Protein AF-A0A449AQ34-F1 (afdb_monomer_lite)

Structure (mmCIF, N/CA/C/O backbone):
data_AF-A0A449AQ34-F1
#
_entry.id   AF-A0A449AQ34-F1
#
loop_
_atom_site.group_PDB
_atom_site.id
_atom_site.type_symbol
_atom_site.label_atom_id
_atom_site.label_alt_id
_atom_site.label_comp_id
_atom_site.label_asym_id
_atom_site.label_entity_id
_atom_site.label_seq_id
_atom_site.pdbx_PDB_ins_code
_atom_site.Cartn_x
_atom_site.Cartn_y
_atom_site.Cartn_z
_atom_site.occupancy
_atom_site.B_iso_or_equiv
_atom_site.auth_seq_id
_atom_site.auth_comp_id
_atom_site.auth_asym_id
_atom_site.auth_atom_id
_atom_site.pdbx_PDB_model_num
ATOM 1 N N . MET A 1 1 ? 2.310 -7.268 -27.602 1.00 30.94 1 MET A N 1
ATOM 2 C CA . MET A 1 1 ? 3.622 -7.596 -28.200 1.00 30.94 1 MET A CA 1
ATOM 3 C C . MET A 1 1 ? 4.060 -8.934 -27.617 1.00 30.94 1 MET A C 1
ATOM 5 O O . MET A 1 1 ? 4.021 -9.063 -26.403 1.00 30.94 1 MET A O 1
ATOM 9 N N . ARG A 1 2 ? 4.343 -9.951 -28.442 1.00 26.00 2 ARG A N 1
ATOM 10 C CA . ARG A 1 2 ? 4.926 -11.229 -27.994 1.00 26.00 2 ARG A CA 1
ATOM 11 C C . ARG A 1 2 ? 6.447 -11.067 -28.028 1.00 26.00 2 ARG A C 1
ATOM 13 O O . ARG A 1 2 ? 6.973 -10.801 -29.099 1.00 26.00 2 ARG A O 1
ATOM 20 N N . PHE A 1 3 ? 7.119 -11.239 -26.900 1.00 35.69 3 PHE A N 1
ATOM 21 C CA . PHE A 1 3 ? 8.549 -11.554 -26.855 1.00 35.69 3 PHE A CA 1
ATOM 22 C C . PHE A 1 3 ? 8.591 -12.958 -26.232 1.00 35.69 3 PHE A C 1
ATOM 24 O O . PHE A 1 3 ? 8.151 -13.118 -25.099 1.00 35.69 3 PHE A O 1
ATOM 31 N N . ASN A 1 4 ? 8.757 -14.053 -26.985 1.00 31.94 4 ASN A N 1
ATOM 32 C CA . ASN A 1 4 ? 9.963 -14.464 -27.711 1.00 31.94 4 ASN A CA 1
ATOM 33 C C . ASN A 1 4 ? 11.212 -14.105 -26.906 1.00 31.94 4 ASN A C 1
ATOM 35 O O . ASN A 1 4 ? 11.617 -12.951 -26.904 1.00 31.94 4 ASN A O 1
ATOM 39 N N . GLU A 1 5 ? 11.689 -15.117 -26.177 1.00 35.34 5 GLU A N 1
ATOM 40 C CA . GLU A 1 5 ? 13.055 -15.382 -25.717 1.00 35.34 5 GLU A CA 1
ATOM 41 C C . GLU A 1 5 ? 13.994 -14.173 -25.605 1.00 35.34 5 GLU A C 1
ATOM 43 O O . GLU A 1 5 ? 14.290 -13.490 -26.585 1.00 35.34 5 GLU A O 1
ATOM 48 N N . ILE A 1 6 ? 14.546 -13.976 -24.403 1.00 36.75 6 ILE A N 1
ATOM 49 C CA . ILE A 1 6 ? 15.749 -13.165 -24.192 1.00 36.75 6 ILE A CA 1
ATOM 50 C C . ILE A 1 6 ? 16.818 -13.707 -25.148 1.00 36.75 6 ILE A C 1
ATOM 52 O O . ILE A 1 6 ? 17.388 -14.773 -24.920 1.00 36.75 6 ILE A O 1
ATOM 56 N N . ASN A 1 7 ? 17.050 -13.002 -26.253 1.00 36.97 7 ASN A N 1
ATOM 57 C CA . ASN A 1 7 ? 18.010 -13.422 -27.259 1.00 36.97 7 ASN A CA 1
ATOM 58 C C . ASN A 1 7 ? 19.385 -12.932 -26.802 1.00 36.97 7 ASN A C 1
ATOM 60 O O . ASN A 1 7 ? 19.763 -11.785 -27.032 1.00 36.97 7 ASN A O 1
ATOM 64 N N . ILE A 1 8 ? 20.086 -13.786 -26.058 1.00 40.44 8 ILE A N 1
ATOM 65 C CA . ILE A 1 8 ? 21.453 -13.529 -25.610 1.00 40.44 8 ILE A CA 1
ATOM 66 C C . ILE A 1 8 ? 22.364 -13.678 -26.833 1.00 40.44 8 ILE A C 1
ATOM 68 O O . ILE A 1 8 ? 22.689 -14.798 -27.237 1.00 40.44 8 ILE A O 1
ATOM 72 N N . ASP A 1 9 ? 22.799 -12.562 -27.420 1.00 40.78 9 ASP A N 1
ATOM 73 C CA . ASP A 1 9 ? 23.945 -12.584 -28.328 1.00 40.78 9 ASP A CA 1
ATOM 74 C C . ASP A 1 9 ? 25.195 -12.915 -27.501 1.00 40.78 9 ASP A C 1
ATOM 76 O O . ASP A 1 9 ? 25.708 -12.105 -26.732 1.00 40.78 9 ASP A O 1
ATOM 80 N N . LYS A 1 10 ? 25.687 -14.150 -27.631 1.00 44.03 10 LYS A N 1
ATOM 81 C CA . LYS A 1 10 ? 26.845 -14.652 -26.875 1.00 44.03 10 LYS A CA 1
ATOM 82 C C . LYS A 1 10 ? 28.161 -13.944 -27.222 1.00 44.03 10 LYS A C 1
ATOM 84 O O . LYS A 1 10 ? 29.163 -14.206 -26.563 1.00 44.03 10 LYS A O 1
ATOM 89 N N . SER A 1 11 ? 28.190 -13.097 -28.254 1.00 45.88 11 SER A N 1
ATOM 90 C CA . SER A 1 11 ? 29.410 -12.425 -28.714 1.00 45.88 11 SER A CA 1
ATOM 91 C C . SER A 1 11 ? 29.602 -11.016 -28.142 1.00 45.88 11 SER A C 1
ATOM 93 O O . SER A 1 11 ? 30.725 -10.510 -28.126 1.00 45.88 11 SER A O 1
ATOM 95 N N . LYS A 1 12 ? 28.532 -10.395 -27.631 1.00 51.28 12 LYS A N 1
ATOM 96 C CA . LYS A 1 12 ? 28.529 -9.110 -26.922 1.00 51.28 12 LYS A CA 1
ATOM 97 C C . LYS A 1 12 ? 27.405 -9.192 -25.901 1.00 51.28 12 LYS A C 1
ATOM 99 O O . LYS A 1 12 ? 26.255 -9.251 -26.308 1.00 51.28 12 LYS A O 1
ATOM 104 N N . GLU A 1 13 ? 27.722 -9.231 -24.611 1.00 68.88 13 GLU A N 1
ATOM 105 C CA . GLU A 1 13 ? 26.760 -9.384 -23.506 1.00 68.88 13 GLU A CA 1
ATOM 106 C C . GLU A 1 13 ? 25.828 -8.157 -23.379 1.00 68.88 13 GLU A C 1
ATOM 108 O O . GLU A 1 13 ? 25.912 -7.363 -22.443 1.00 68.88 13 GLU A O 1
ATOM 113 N N . ILE A 1 14 ? 24.965 -7.975 -24.375 1.00 61.59 14 ILE A N 1
ATOM 114 C CA . ILE A 1 14 ? 23.948 -6.940 -24.463 1.00 61.59 14 ILE A CA 1
ATOM 115 C C . ILE A 1 14 ? 22.614 -7.606 -24.150 1.00 61.59 14 ILE A C 1
ATOM 117 O O . ILE A 1 14 ? 22.202 -8.532 -24.847 1.00 61.59 14 ILE A O 1
ATOM 121 N N . ILE A 1 15 ? 21.934 -7.133 -23.110 1.00 67.12 15 ILE A N 1
ATOM 122 C CA . ILE A 1 15 ? 20.586 -7.579 -22.747 1.00 67.12 15 ILE A CA 1
ATOM 123 C C . ILE A 1 15 ? 19.617 -6.409 -22.906 1.00 67.12 15 ILE A C 1
ATOM 125 O O . ILE A 1 15 ? 19.947 -5.271 -22.587 1.00 67.12 15 ILE A O 1
ATOM 129 N N . TYR A 1 16 ? 18.417 -6.671 -23.418 1.00 55.84 16 TYR A N 1
ATOM 130 C CA . TYR A 1 16 ? 17.355 -5.669 -23.461 1.00 55.84 16 TYR A CA 1
ATOM 131 C C . TYR A 1 16 ? 16.433 -5.862 -22.258 1.00 55.84 16 TYR A C 1
ATOM 133 O O . TYR A 1 16 ? 15.791 -6.904 -22.124 1.00 55.84 16 TYR A O 1
ATOM 141 N N . ALA A 1 17 ? 16.358 -4.850 -21.399 1.00 61.66 17 ALA A N 1
ATOM 142 C CA . ALA A 1 17 ? 15.391 -4.772 -20.315 1.00 61.66 17 ALA A CA 1
ATOM 143 C C . ALA A 1 17 ? 14.389 -3.672 -20.664 1.00 61.66 17 ALA A C 1
ATOM 145 O O . ALA A 1 17 ? 14.779 -2.521 -20.817 1.00 61.66 17 ALA A O 1
ATOM 146 N N . HIS A 1 18 ? 13.099 -4.004 -20.779 1.00 52.78 18 HIS A N 1
ATOM 147 C CA . HIS A 1 18 ? 12.085 -3.103 -21.347 1.00 52.78 18 HIS A CA 1
ATOM 148 C C . HIS A 1 18 ? 12.120 -1.662 -20.796 1.00 52.78 18 HIS A C 1
ATOM 150 O O . HIS A 1 18 ? 11.902 -0.718 -21.548 1.00 52.78 18 HIS A O 1
ATOM 156 N N . GLN A 1 19 ? 12.433 -1.494 -19.508 1.00 57.38 19 GLN A N 1
ATOM 157 C CA . GLN A 1 19 ? 12.414 -0.203 -18.809 1.00 57.38 19 GLN A CA 1
ATOM 158 C C . GLN A 1 19 ? 13.796 0.413 -18.563 1.00 57.38 19 GLN A C 1
ATOM 160 O O . GLN A 1 19 ? 13.879 1.604 -18.275 1.00 57.38 19 GLN A O 1
ATOM 165 N N . LEU A 1 20 ? 14.871 -0.368 -18.690 1.00 59.25 20 LEU A N 1
ATOM 166 C CA . LEU A 1 20 ? 16.253 0.119 -18.569 1.00 59.25 20 LEU A CA 1
ATOM 167 C C . LEU A 1 20 ? 16.968 0.175 -19.914 1.00 59.25 20 LEU A C 1
ATOM 169 O O . LEU A 1 20 ? 18.137 0.549 -19.976 1.00 59.25 20 LEU A O 1
ATOM 173 N N . GLY A 1 21 ? 16.268 -0.187 -20.984 1.00 61.25 21 GLY A N 1
ATOM 174 C CA . GLY A 1 21 ? 16.802 -0.125 -22.320 1.00 61.25 21 GLY A CA 1
ATOM 175 C C . GLY A 1 21 ? 17.780 -1.241 -22.639 1.00 61.25 21 GLY A C 1
ATOM 176 O O . GLY A 1 21 ? 17.747 -2.337 -22.069 1.00 61.25 21 GLY A O 1
ATOM 177 N N . PHE A 1 22 ? 18.673 -0.948 -23.575 1.00 70.31 22 PHE A N 1
ATOM 178 C CA . PHE A 1 22 ? 19.807 -1.815 -23.860 1.00 70.31 22 PHE A CA 1
ATOM 179 C C . PHE A 1 22 ? 20.853 -1.686 -22.756 1.00 70.31 22 PHE A C 1
ATOM 181 O O . PHE A 1 22 ? 21.372 -0.603 -22.484 1.00 70.31 22 PHE A O 1
ATOM 188 N N . LEU A 1 23 ? 21.176 -2.811 -22.133 1.00 75.88 23 LEU A N 1
ATOM 189 C CA . LEU A 1 23 ? 22.204 -2.923 -21.115 1.00 75.88 23 LEU A CA 1
ATOM 190 C C . LEU A 1 23 ? 23.417 -3.611 -21.724 1.00 75.88 23 LEU A C 1
ATOM 192 O O . LEU A 1 23 ? 23.289 -4.708 -22.259 1.00 75.88 23 LEU A O 1
ATOM 196 N N . ILE A 1 24 ? 24.588 -2.994 -21.620 1.00 81.62 24 ILE A N 1
ATOM 197 C CA . ILE A 1 24 ? 25.858 -3.582 -22.055 1.00 81.62 24 ILE A CA 1
ATOM 198 C C . ILE A 1 24 ? 26.614 -4.032 -20.813 1.00 81.62 24 ILE A C 1
ATOM 200 O O . ILE A 1 24 ? 26.877 -3.210 -19.933 1.00 81.62 24 ILE A O 1
ATOM 204 N N . LYS A 1 25 ? 27.011 -5.303 -20.748 1.00 79.38 25 LYS A N 1
ATOM 205 C CA . LYS A 1 25 ? 27.924 -5.760 -19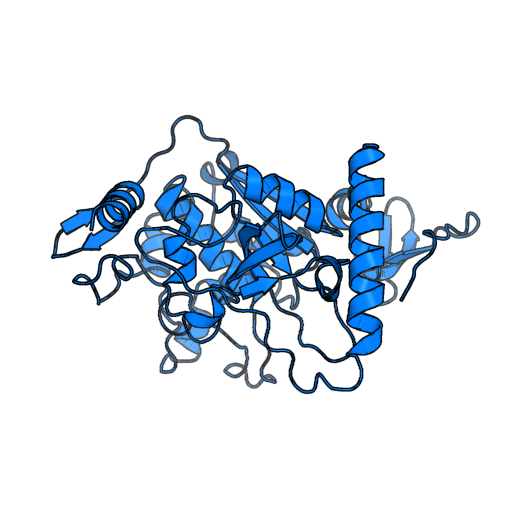.702 1.00 79.38 25 LYS A CA 1
ATOM 206 C C . LYS A 1 25 ? 29.281 -5.072 -19.848 1.00 79.38 25 LYS A C 1
ATOM 208 O O . LYS A 1 25 ? 29.898 -5.088 -20.915 1.00 79.38 25 LYS A O 1
ATOM 213 N N . LYS A 1 26 ? 29.732 -4.451 -18.764 1.00 77.25 26 LYS A N 1
ATOM 214 C CA . LYS A 1 26 ? 31.064 -3.868 -18.613 1.00 77.25 26 LYS A CA 1
ATOM 215 C C . LYS A 1 26 ? 31.649 -4.432 -17.327 1.00 77.25 26 LYS A C 1
ATOM 217 O O . LYS A 1 26 ? 31.086 -4.239 -16.252 1.00 77.25 26 LYS A O 1
ATOM 222 N N . ASP A 1 27 ? 32.759 -5.148 -17.451 1.00 80.31 27 ASP A N 1
ATOM 223 C CA . ASP A 1 27 ? 33.377 -5.888 -16.350 1.00 80.31 27 ASP A CA 1
ATOM 224 C C . ASP A 1 27 ? 32.380 -6.862 -15.680 1.00 80.31 27 ASP A C 1
ATOM 226 O O . ASP A 1 27 ? 31.883 -7.783 -16.335 1.00 80.31 27 ASP A O 1
ATOM 230 N N . ASN A 1 28 ? 32.080 -6.668 -14.390 1.00 80.56 28 ASN A N 1
ATOM 231 C CA . ASN A 1 28 ? 31.150 -7.500 -13.616 1.00 80.56 28 ASN A CA 1
ATOM 232 C C . ASN A 1 28 ? 29.715 -6.946 -13.549 1.00 80.56 28 ASN A C 1
ATOM 234 O O . ASN A 1 28 ? 28.839 -7.630 -13.023 1.00 80.56 28 ASN A O 1
ATOM 238 N N . ASP A 1 29 ? 29.466 -5.753 -14.092 1.00 82.88 29 ASP A N 1
ATOM 239 C CA . ASP A 1 29 ? 28.188 -5.043 -14.001 1.00 82.88 29 ASP A CA 1
ATOM 240 C C . ASP A 1 29 ? 27.608 -4.740 -15.387 1.00 82.88 29 ASP A C 1
ATOM 242 O O . ASP A 1 29 ? 28.179 -5.076 -16.427 1.00 82.88 29 ASP A O 1
ATOM 246 N N . TYR A 1 30 ? 26.448 -4.090 -15.409 1.00 80.56 30 TYR A N 1
ATOM 247 C CA . TYR A 1 30 ? 25.782 -3.658 -16.627 1.00 80.56 30 TYR A CA 1
ATOM 248 C C . TYR A 1 30 ? 25.686 -2.141 -16.686 1.00 80.56 30 TYR A C 1
ATOM 250 O O . TYR A 1 30 ? 25.549 -1.457 -15.677 1.00 80.56 30 TYR A O 1
ATOM 258 N N . TYR A 1 31 ? 25.733 -1.601 -17.894 1.00 81.00 31 TYR A N 1
ATOM 259 C CA . TYR A 1 31 ? 25.538 -0.184 -18.150 1.00 81.00 31 TYR A CA 1
ATOM 260 C C . TYR A 1 31 ? 24.334 0.004 -19.065 1.00 81.00 31 TYR A C 1
ATOM 262 O O . TYR A 1 31 ? 24.334 -0.504 -20.188 1.00 81.00 31 TYR A O 1
ATOM 270 N N . SER A 1 32 ? 23.320 0.725 -18.588 1.00 78.31 32 SER A N 1
ATOM 271 C CA . SER A 1 32 ? 22.187 1.142 -19.412 1.00 78.31 32 SER A CA 1
ATOM 272 C C . SER A 1 32 ? 22.632 2.229 -20.378 1.00 78.31 32 SER A C 1
ATOM 274 O O . SER A 1 32 ? 23.072 3.295 -19.951 1.00 78.31 32 SER A O 1
ATOM 276 N N . ILE A 1 33 ? 22.508 1.959 -21.678 1.00 74.62 33 ILE A N 1
ATOM 277 C CA . ILE A 1 33 ? 22.772 2.951 -22.725 1.00 74.62 33 ILE A CA 1
ATOM 278 C C . ILE A 1 33 ? 21.735 4.072 -22.645 1.00 74.62 33 ILE A C 1
ATOM 280 O O . ILE A 1 33 ? 22.089 5.241 -22.726 1.00 74.62 33 ILE A O 1
ATOM 284 N N . ASP A 1 34 ? 20.467 3.708 -22.452 1.00 64.62 34 ASP A N 1
ATOM 285 C CA . ASP A 1 34 ? 19.349 4.648 -22.546 1.00 64.62 34 ASP A CA 1
ATOM 286 C C . ASP A 1 34 ? 19.231 5.556 -21.310 1.00 64.62 34 ASP A C 1
ATOM 288 O O . ASP A 1 34 ? 18.745 6.679 -21.415 1.00 64.62 34 ASP A O 1
ATOM 292 N N . GLN A 1 35 ? 19.679 5.089 -20.140 1.00 68.44 35 GLN A N 1
ATOM 293 C CA . GLN A 1 35 ? 19.632 5.853 -18.885 1.00 68.44 35 GLN A CA 1
ATOM 294 C C . GLN A 1 35 ? 20.997 6.367 -18.421 1.00 68.44 35 GLN A C 1
ATOM 296 O O . GLN A 1 35 ? 21.083 6.996 -17.369 1.00 68.44 35 GLN A O 1
ATOM 301 N N . GLU A 1 36 ? 22.065 6.049 -19.152 1.00 76.56 36 GLU A N 1
ATOM 302 C CA . GLU A 1 36 ? 23.449 6.390 -18.806 1.00 76.56 36 GLU A CA 1
ATOM 303 C C . GLU A 1 36 ? 23.875 5.953 -17.384 1.00 76.56 36 GLU A C 1
ATOM 305 O O . GLU A 1 36 ? 24.763 6.546 -16.766 1.00 76.56 36 GLU A O 1
ATOM 310 N N . LYS A 1 37 ? 23.262 4.883 -16.859 1.00 78.25 37 LYS A N 1
ATOM 311 C CA . LYS A 1 37 ? 23.401 4.428 -15.466 1.00 78.25 37 LYS A CA 1
ATOM 312 C C . LYS A 1 37 ? 24.069 3.052 -15.378 1.00 78.25 37 LYS A C 1
ATOM 314 O O . LYS A 1 37 ? 23.709 2.129 -16.110 1.00 78.25 37 LYS A O 1
ATOM 319 N N . GLN A 1 38 ? 25.008 2.897 -14.440 1.00 80.81 38 GLN A N 1
ATOM 320 C CA . GLN A 1 38 ? 25.540 1.586 -14.045 1.00 80.81 38 GLN A CA 1
ATOM 321 C C . GLN A 1 38 ? 24.535 0.856 -13.146 1.00 80.81 38 GLN A C 1
ATOM 323 O O . GLN A 1 38 ? 23.982 1.441 -12.216 1.00 80.81 38 GLN A O 1
ATOM 328 N N . ILE A 1 39 ? 24.317 -0.421 -13.432 1.00 75.56 39 ILE A N 1
ATOM 329 C CA . ILE A 1 39 ? 23.397 -1.321 -12.742 1.00 75.56 39 ILE A CA 1
ATOM 330 C C . ILE A 1 39 ? 24.204 -2.546 -12.330 1.00 75.56 39 ILE A C 1
ATOM 332 O O . ILE A 1 39 ? 24.818 -3.202 -13.178 1.00 75.56 39 ILE A O 1
ATOM 336 N N . SER A 1 40 ? 24.214 -2.857 -11.036 1.00 79.44 40 SER A N 1
ATOM 337 C CA . SER A 1 40 ? 24.962 -4.018 -10.565 1.00 79.44 40 SER A CA 1
ATOM 338 C C . SER A 1 40 ? 24.302 -5.322 -11.009 1.00 79.44 40 SER A C 1
ATOM 340 O O . SER A 1 40 ? 23.084 -5.396 -11.206 1.00 79.44 40 SER A O 1
ATOM 342 N N . ILE A 1 41 ? 25.094 -6.386 -11.141 1.00 76.88 41 ILE A N 1
ATOM 343 C CA . ILE A 1 41 ? 24.542 -7.711 -11.463 1.00 76.88 41 ILE A CA 1
ATOM 344 C C . ILE A 1 41 ? 23.542 -8.205 -10.403 1.00 76.88 41 ILE A C 1
ATOM 346 O O . ILE A 1 41 ? 22.558 -8.866 -10.738 1.00 76.88 41 ILE A O 1
ATOM 350 N N . ASP A 1 42 ? 23.755 -7.845 -9.136 1.00 72.75 42 ASP A N 1
ATOM 351 C CA . ASP A 1 42 ? 22.844 -8.178 -8.040 1.00 72.75 42 ASP A CA 1
ATOM 352 C C . ASP A 1 42 ? 21.533 -7.391 -8.142 1.00 72.75 42 ASP A C 1
ATOM 354 O O . ASP A 1 42 ? 20.462 -7.956 -7.911 1.00 72.75 42 ASP A O 1
ATOM 358 N N . GLU A 1 43 ? 21.586 -6.117 -8.550 1.00 69.88 43 GLU A N 1
ATOM 359 C CA . GLU A 1 43 ? 20.388 -5.319 -8.828 1.00 69.88 43 GLU A CA 1
ATOM 360 C C . GLU A 1 43 ? 19.583 -5.939 -9.976 1.00 69.88 43 GLU A C 1
ATOM 362 O O . GLU A 1 43 ? 18.360 -6.026 -9.882 1.00 69.88 43 GLU A O 1
ATOM 367 N N . LEU A 1 44 ? 20.251 -6.455 -11.012 1.00 70.56 44 LEU A N 1
ATOM 368 C CA . LEU A 1 44 ? 19.605 -7.172 -12.114 1.00 70.56 44 LEU A CA 1
ATOM 369 C C . LEU A 1 44 ? 18.912 -8.459 -11.679 1.00 70.56 44 LEU A C 1
ATOM 371 O O . LEU A 1 44 ? 17.722 -8.626 -11.942 1.00 70.56 44 LEU A O 1
ATOM 375 N N . LYS A 1 45 ? 19.617 -9.341 -10.973 1.00 69.81 45 LYS A N 1
ATOM 376 C CA . LYS A 1 45 ? 19.055 -10.613 -10.490 1.00 69.81 45 LYS A CA 1
ATOM 377 C C . LYS A 1 45 ? 17.891 -10.414 -9.528 1.00 69.81 45 LYS A C 1
ATOM 379 O O . LYS A 1 45 ? 16.886 -11.125 -9.581 1.00 69.81 45 LYS A O 1
ATOM 384 N N . THR A 1 46 ? 18.027 -9.430 -8.646 1.00 65.75 46 THR A N 1
ATOM 385 C CA . THR A 1 46 ? 17.023 -9.146 -7.621 1.00 65.75 46 THR A CA 1
ATOM 386 C C . THR A 1 46 ? 15.778 -8.514 -8.237 1.00 65.75 46 THR A C 1
ATOM 388 O O . THR A 1 46 ? 14.668 -8.894 -7.877 1.00 65.75 46 THR A O 1
ATOM 391 N N . ASN A 1 47 ? 15.943 -7.592 -9.192 1.00 62.69 47 ASN A N 1
ATOM 392 C CA . ASN A 1 47 ? 14.846 -6.725 -9.626 1.00 62.69 47 ASN A CA 1
ATOM 393 C C . ASN A 1 47 ? 14.272 -7.024 -10.998 1.00 62.69 47 ASN A C 1
ATOM 395 O O . ASN A 1 47 ? 13.111 -6.701 -11.223 1.00 62.69 47 ASN A O 1
ATOM 399 N N . LEU A 1 48 ? 15.069 -7.568 -11.914 1.00 60.91 48 LEU A N 1
ATOM 400 C CA . LEU A 1 48 ? 14.793 -7.507 -13.351 1.00 60.91 48 LEU A CA 1
ATOM 401 C C . LEU A 1 48 ? 14.795 -8.875 -14.018 1.00 60.91 48 LEU A C 1
ATOM 403 O O . LEU A 1 48 ? 14.077 -9.063 -14.999 1.00 60.91 48 LEU A O 1
ATOM 407 N N . GLU A 1 49 ? 15.563 -9.835 -13.496 1.00 59.94 49 GLU A N 1
ATOM 408 C CA . GLU A 1 49 ? 15.394 -11.223 -13.908 1.00 59.94 49 GLU A CA 1
ATOM 409 C C . GLU A 1 49 ? 13.952 -11.643 -13.604 1.00 59.94 49 GLU A C 1
ATOM 411 O O . GLU A 1 49 ? 13.490 -11.447 -12.475 1.00 59.94 49 GLU A O 1
ATOM 416 N N . PRO A 1 50 ? 13.209 -12.191 -14.582 1.00 51.56 50 PRO A N 1
ATOM 417 C CA . PRO A 1 50 ? 11.860 -12.673 -14.341 1.00 51.56 50 PRO A CA 1
ATOM 418 C C . PRO A 1 50 ? 11.837 -13.610 -13.132 1.00 51.56 50 PRO A C 1
ATOM 420 O O . PRO A 1 50 ? 12.786 -14.353 -12.874 1.00 51.56 50 PRO A O 1
ATOM 423 N N . ILE A 1 51 ? 10.752 -13.581 -12.360 1.00 53.16 51 ILE A N 1
ATOM 424 C CA . ILE A 1 51 ? 10.507 -14.644 -11.385 1.00 53.16 51 ILE A CA 1
ATOM 425 C C . ILE A 1 51 ? 10.491 -15.958 -12.170 1.00 53.16 51 ILE A C 1
ATOM 427 O O . ILE A 1 51 ? 9.703 -16.093 -13.108 1.00 53.16 51 ILE A O 1
ATOM 431 N N . GLU A 1 52 ? 11.365 -16.903 -11.810 1.00 49.84 52 GLU A N 1
ATOM 432 C CA . GLU A 1 52 ? 11.213 -18.280 -12.265 1.00 49.84 52 GLU A CA 1
ATOM 433 C C . GLU A 1 52 ? 9.841 -18.741 -11.783 1.00 49.84 52 GLU A C 1
ATOM 435 O O . GLU A 1 52 ? 9.616 -18.930 -10.584 1.00 49.84 52 GLU A O 1
ATOM 440 N N . LEU A 1 53 ? 8.889 -18.825 -12.714 1.00 48.81 53 LEU A N 1
ATOM 441 C CA . LEU A 1 53 ? 7.609 -19.442 -12.423 1.00 48.81 53 LEU A CA 1
ATOM 442 C C . LEU A 1 53 ? 7.917 -20.876 -11.986 1.00 48.81 53 LEU A C 1
ATOM 444 O O . LEU A 1 53 ? 8.757 -21.522 -12.626 1.00 48.81 53 LEU A O 1
ATOM 448 N N . PRO A 1 54 ? 7.278 -21.380 -10.916 1.00 47.12 54 PRO A N 1
ATOM 449 C CA . PRO A 1 54 ? 7.424 -22.775 -10.549 1.00 47.12 54 PRO A CA 1
ATOM 450 C C . PRO A 1 54 ? 7.241 -23.632 -11.801 1.00 47.12 54 PRO A C 1
ATOM 452 O O . PRO A 1 54 ? 6.357 -23.360 -12.617 1.00 47.12 54 PRO A O 1
ATOM 455 N N . SER A 1 55 ? 8.029 -24.695 -11.944 1.00 47.69 55 SER A N 1
ATOM 456 C CA . SER A 1 55 ? 7.858 -25.721 -12.984 1.00 47.69 55 SER A CA 1
ATOM 457 C C . SER A 1 55 ? 6.563 -26.536 -12.804 1.00 47.69 55 SER A C 1
ATOM 459 O O . SER A 1 55 ? 6.465 -27.696 -13.210 1.00 47.69 55 SER A O 1
ATOM 461 N N . ASP A 1 56 ? 5.548 -25.927 -12.192 1.00 53.34 56 ASP A N 1
ATOM 462 C CA . ASP A 1 56 ? 4.194 -26.418 -12.104 1.00 53.34 56 ASP A CA 1
ATOM 463 C C . ASP A 1 56 ? 3.540 -26.287 -13.481 1.00 53.34 56 ASP A C 1
ATOM 465 O O . ASP A 1 56 ? 2.865 -25.318 -13.840 1.00 53.34 56 ASP A O 1
ATOM 469 N N . ASN A 1 57 ? 3.768 -27.325 -14.277 1.00 55.12 57 ASN A N 1
ATOM 470 C CA . ASN A 1 57 ? 3.172 -27.481 -15.591 1.00 55.12 57 ASN A CA 1
ATOM 471 C C . ASN A 1 57 ? 1.637 -27.417 -15.554 1.00 55.12 57 ASN A C 1
ATOM 473 O O . ASN A 1 57 ? 1.046 -27.131 -16.593 1.00 55.12 57 ASN A O 1
ATOM 477 N N . ASN A 1 58 ? 0.983 -27.688 -14.418 1.00 58.91 58 ASN A N 1
ATOM 478 C CA . ASN A 1 58 ? -0.471 -27.595 -14.314 1.00 58.91 58 ASN A CA 1
ATOM 479 C C . ASN A 1 58 ? -0.915 -26.141 -14.169 1.00 58.91 58 ASN A C 1
ATOM 481 O O . ASN A 1 58 ? -1.813 -25.737 -14.903 1.00 58.91 58 ASN A O 1
ATOM 485 N N . PHE A 1 59 ? -0.243 -25.350 -13.326 1.00 59.25 59 PHE A N 1
ATOM 486 C CA . PHE A 1 59 ? -0.462 -23.902 -13.263 1.00 59.25 59 PHE A CA 1
ATOM 487 C C . PHE A 1 59 ? -0.241 -23.269 -14.642 1.00 59.25 59 PHE A C 1
ATOM 489 O O . PHE A 1 59 ? -1.149 -22.664 -15.197 1.00 59.25 59 PHE A O 1
ATOM 496 N N . ILE A 1 60 ? 0.911 -23.519 -15.275 1.00 52.91 60 ILE A N 1
ATOM 497 C CA . ILE A 1 60 ? 1.231 -22.955 -16.597 1.00 52.91 60 ILE A CA 1
ATOM 498 C C . ILE A 1 60 ? 0.187 -23.353 -17.656 1.00 52.91 60 ILE A C 1
ATOM 500 O O . ILE A 1 60 ? -0.248 -22.511 -18.442 1.00 52.91 60 ILE A O 1
ATOM 504 N N . LYS A 1 61 ? -0.239 -24.624 -17.694 1.00 62.59 61 LYS A N 1
ATOM 505 C CA . LYS A 1 61 ? -1.273 -25.086 -18.638 1.00 62.59 61 LYS A CA 1
ATOM 506 C C . LYS A 1 61 ? -2.624 -24.434 -18.382 1.00 62.59 61 LYS A C 1
ATOM 508 O O . LYS A 1 61 ? -3.304 -24.084 -19.345 1.00 62.59 61 LYS A O 1
ATOM 513 N N . GLU A 1 62 ? -3.009 -24.289 -17.121 1.00 64.56 62 GLU A N 1
ATOM 514 C CA . GLU A 1 62 ? -4.282 -23.688 -16.743 1.00 64.56 62 GLU A CA 1
ATOM 515 C C . GLU A 1 62 ? -4.308 -22.193 -17.075 1.00 64.56 62 GLU A C 1
ATOM 517 O O . GLU A 1 62 ? -5.254 -21.717 -17.700 1.00 64.56 62 GLU A O 1
ATOM 522 N N . GLU A 1 63 ? -3.219 -21.482 -16.803 1.00 57.59 63 GLU A N 1
ATOM 523 C CA . GLU A 1 63 ? -3.054 -20.074 -17.159 1.00 57.59 63 GLU A CA 1
ATOM 524 C C . GLU A 1 63 ? -3.050 -19.864 -18.687 1.00 57.59 63 GLU A C 1
ATOM 526 O O . GLU A 1 63 ? -3.722 -18.971 -19.205 1.00 57.59 63 GLU A O 1
ATOM 531 N N . ILE A 1 64 ? -2.385 -20.738 -19.458 1.00 57.56 64 ILE A N 1
ATOM 532 C CA . ILE A 1 64 ? -2.456 -20.726 -20.933 1.00 57.56 64 ILE A CA 1
ATOM 533 C C . ILE A 1 64 ? -3.888 -20.988 -21.424 1.00 57.56 64 ILE A C 1
ATOM 535 O O . ILE A 1 64 ? -4.348 -20.336 -22.367 1.00 57.56 64 ILE A O 1
ATOM 539 N N . ARG A 1 65 ? -4.605 -21.938 -20.810 1.00 66.50 65 ARG A N 1
ATOM 540 C CA . ARG A 1 65 ? -5.989 -22.283 -21.167 1.00 66.50 65 ARG A CA 1
ATOM 541 C C . ARG A 1 65 ? -6.925 -21.098 -20.935 1.00 66.50 65 ARG A C 1
ATOM 543 O O . ARG A 1 65 ? -7.662 -20.738 -21.853 1.00 66.50 65 ARG A O 1
ATOM 550 N N . LYS A 1 66 ? -6.865 -20.476 -19.753 1.00 58.62 66 LYS A N 1
ATOM 551 C CA . LYS A 1 66 ? -7.636 -19.271 -19.408 1.00 58.62 66 LYS A CA 1
ATOM 552 C C . LYS A 1 66 ? -7.343 -18.128 -20.378 1.00 58.62 66 LYS A C 1
ATOM 554 O O . LYS A 1 66 ? -8.267 -17.579 -20.976 1.00 58.62 66 LYS A O 1
ATOM 559 N N . ARG A 1 67 ? -6.060 -17.865 -20.649 1.00 52.91 67 ARG A N 1
ATOM 560 C CA . ARG A 1 67 ? -5.618 -16.840 -21.604 1.00 52.91 67 ARG A CA 1
ATOM 561 C C . ARG A 1 67 ? -6.175 -17.056 -23.012 1.00 52.91 67 ARG A C 1
ATOM 563 O O . ARG A 1 67 ? -6.557 -16.097 -23.677 1.00 52.91 67 ARG A O 1
ATOM 570 N N . ASN A 1 68 ? -6.224 -18.297 -23.493 1.00 51.94 68 ASN A N 1
ATOM 571 C CA . ASN A 1 68 ? -6.778 -18.595 -24.816 1.00 51.94 68 ASN A CA 1
ATOM 572 C C . ASN A 1 68 ? -8.290 -18.324 -24.890 1.00 51.94 68 ASN A C 1
ATOM 574 O O . ASN A 1 68 ? -8.768 -17.850 -25.920 1.00 51.94 68 ASN A O 1
ATOM 578 N N . ILE A 1 69 ? -9.025 -18.572 -23.801 1.00 56.59 69 ILE A N 1
ATOM 579 C CA . ILE A 1 69 ? -10.455 -18.256 -23.698 1.00 56.59 69 ILE A CA 1
ATOM 580 C C . ILE A 1 69 ? -10.659 -16.734 -23.710 1.00 56.59 69 ILE A C 1
ATOM 582 O O . ILE A 1 69 ? -11.447 -16.238 -24.511 1.00 56.59 69 ILE A O 1
ATOM 586 N N . GLU A 1 70 ? -9.896 -15.980 -22.919 1.00 48.94 70 GLU A N 1
ATOM 587 C CA . GLU A 1 70 ? -10.022 -14.517 -22.835 1.00 48.94 70 GLU A CA 1
ATOM 588 C C . GLU A 1 70 ? -9.592 -13.798 -24.125 1.00 48.94 70 GLU A C 1
ATOM 590 O O . GLU A 1 70 ? -10.236 -12.845 -24.558 1.00 48.94 70 GLU A O 1
ATOM 595 N N . ILE A 1 71 ? -8.535 -14.260 -24.806 1.00 45.41 71 ILE A N 1
ATOM 596 C CA . ILE A 1 71 ? -8.143 -13.723 -26.123 1.00 45.41 71 ILE A CA 1
ATOM 597 C C . ILE A 1 71 ? -9.257 -13.953 -27.151 1.00 45.41 71 ILE A C 1
ATOM 599 O O . ILE A 1 71 ? -9.516 -13.083 -27.985 1.00 45.41 71 ILE A O 1
ATOM 603 N N . SER A 1 72 ? -9.934 -15.104 -27.089 1.00 42.75 72 SER A N 1
ATOM 604 C CA . SER A 1 72 ? -11.033 -15.410 -28.006 1.00 42.75 72 SER A CA 1
ATOM 605 C C . SER A 1 72 ? -12.246 -14.496 -27.791 1.00 42.75 72 SER A C 1
ATOM 607 O O . SER A 1 72 ? -12.841 -14.054 -28.770 1.00 42.75 72 SER A O 1
ATOM 609 N N . THR A 1 73 ? -12.552 -14.116 -26.546 1.00 42.94 73 THR A N 1
ATOM 610 C CA . THR A 1 73 ? -13.661 -13.202 -26.222 1.00 42.94 73 THR A CA 1
ATOM 611 C C . THR A 1 73 ? -13.300 -11.737 -26.474 1.00 42.94 73 THR A C 1
ATOM 613 O O . THR A 1 73 ? -14.054 -11.020 -27.125 1.00 42.94 73 THR A O 1
ATOM 616 N N . SER A 1 74 ? -12.105 -11.298 -26.073 1.00 38.62 74 SER A N 1
ATOM 617 C CA . SER A 1 74 ? -11.648 -9.909 -26.243 1.00 38.62 74 SER A CA 1
ATOM 618 C C . SER A 1 74 ? -11.299 -9.534 -27.691 1.00 38.62 74 SER A C 1
ATOM 620 O O . SER A 1 74 ? -11.340 -8.357 -28.050 1.00 38.62 74 SER A O 1
ATOM 622 N N . SER A 1 75 ? -11.001 -10.504 -28.566 1.00 41.56 75 SER A N 1
ATOM 623 C CA . SER A 1 75 ? -10.809 -10.243 -30.003 1.00 41.56 75 SER A CA 1
ATOM 624 C C . SER A 1 75 ? -12.089 -9.807 -30.731 1.00 41.56 75 SER A C 1
ATOM 626 O O . SER A 1 75 ? -11.988 -9.106 -31.737 1.00 41.56 75 SER A O 1
ATOM 628 N N . ASN A 1 76 ? -13.271 -10.127 -30.189 1.00 37.59 76 ASN A N 1
ATOM 629 C CA . ASN A 1 76 ? -14.562 -9.725 -30.755 1.00 37.59 76 ASN A CA 1
ATOM 630 C C . ASN A 1 76 ? -15.035 -8.329 -30.298 1.00 37.59 76 ASN A C 1
ATOM 632 O O . ASN A 1 76 ? -15.929 -7.771 -30.924 1.00 37.59 76 ASN A O 1
ATOM 636 N N . GLU A 1 77 ? -14.433 -7.734 -29.258 1.00 40.53 77 GLU A N 1
ATOM 637 C CA . GLU A 1 77 ? -14.910 -6.473 -28.649 1.00 40.53 77 GLU A CA 1
ATOM 638 C C . GLU A 1 77 ? -13.935 -5.285 -28.773 1.00 40.53 77 GLU A C 1
ATOM 640 O O . GLU A 1 77 ? -14.241 -4.160 -28.371 1.00 40.53 77 GLU A O 1
ATOM 645 N N . ARG A 1 78 ? -12.759 -5.484 -29.383 1.00 36.72 78 ARG A N 1
ATOM 646 C CA . ARG A 1 78 ? -11.714 -4.446 -29.505 1.00 36.72 78 ARG A CA 1
ATOM 647 C C . ARG A 1 78 ? -12.105 -3.198 -30.304 1.00 36.72 78 ARG A C 1
ATOM 649 O O . ARG A 1 78 ? -11.355 -2.227 -30.271 1.00 36.72 78 ARG A O 1
ATOM 656 N N . SER A 1 79 ? -13.237 -3.188 -31.007 1.00 36.28 79 SER A N 1
ATOM 657 C CA . SER A 1 79 ? -13.670 -2.032 -31.799 1.00 36.28 79 SER A CA 1
ATOM 658 C C . SER A 1 79 ? -14.495 -0.990 -31.030 1.00 36.28 79 SER A C 1
ATOM 660 O O . SER A 1 79 ? -14.860 0.008 -31.643 1.00 36.28 79 SER A O 1
ATOM 662 N N . VAL A 1 80 ? -14.811 -1.185 -29.737 1.00 37.66 80 VAL A N 1
ATOM 663 C CA . VAL A 1 80 ? -15.776 -0.306 -29.026 1.00 37.66 80 VAL A CA 1
ATOM 664 C C . VAL A 1 80 ? -15.284 0.265 -27.684 1.00 37.66 80 VAL A C 1
ATOM 666 O O . VAL A 1 80 ? -15.896 1.196 -27.170 1.00 37.66 80 VAL A O 1
ATOM 669 N N . PHE A 1 81 ? -14.153 -0.175 -27.123 1.00 37.47 81 PHE A N 1
ATOM 670 C CA . PHE A 1 81 ? -13.660 0.381 -25.851 1.00 37.47 81 PHE A CA 1
ATOM 671 C C . PHE A 1 81 ? -12.939 1.733 -26.024 1.00 37.47 81 PHE A C 1
ATOM 673 O O . PHE A 1 81 ? -11.716 1.838 -25.929 1.00 37.47 81 PHE A O 1
ATOM 680 N N . SER A 1 82 ? -13.713 2.793 -26.263 1.00 36.59 82 SER A N 1
ATOM 681 C CA . SER A 1 82 ? -13.347 4.159 -25.881 1.00 36.59 82 SER A CA 1
ATOM 682 C C . SER A 1 82 ? -13.698 4.346 -24.399 1.00 36.59 82 SER A C 1
ATOM 684 O O . SER A 1 82 ? -14.856 4.173 -24.043 1.00 36.59 82 SER A O 1
ATOM 686 N N . SER A 1 83 ? -12.703 4.676 -23.567 1.00 40.66 83 SER A N 1
ATOM 687 C CA . SER A 1 83 ? -12.706 4.726 -22.086 1.00 40.66 83 SER A CA 1
ATOM 688 C C . SER A 1 83 ? -12.863 3.370 -21.379 1.00 40.66 83 SER A C 1
ATOM 690 O O . SER A 1 83 ? -13.963 2.859 -21.200 1.00 40.66 83 SER A O 1
ATOM 692 N N . TYR A 1 84 ? -11.738 2.793 -20.948 1.00 49.50 84 TYR A N 1
ATOM 693 C CA . TYR A 1 84 ? -11.699 1.573 -20.139 1.00 49.50 84 TYR A CA 1
ATOM 694 C C . TYR A 1 84 ? -12.025 1.898 -18.673 1.00 49.50 84 TYR A C 1
ATOM 696 O O . TYR A 1 84 ? -11.124 2.184 -17.886 1.00 49.50 84 TYR A O 1
ATOM 704 N N . GLU A 1 85 ? -13.301 1.852 -18.292 1.00 57.66 85 GLU A N 1
ATOM 705 C CA . GLU A 1 85 ? -13.663 1.712 -16.879 1.00 57.66 85 GLU A CA 1
ATOM 706 C C . GLU A 1 85 ? -13.391 0.263 -16.461 1.00 57.66 85 GLU A C 1
ATOM 708 O O . GLU A 1 85 ? -13.947 -0.676 -17.031 1.00 57.66 85 GLU A O 1
ATOM 713 N N . PHE A 1 86 ? -12.483 0.059 -15.506 1.00 63.88 86 PHE A N 1
ATOM 714 C CA . PHE A 1 86 ? -12.290 -1.267 -14.924 1.00 63.88 86 PHE A CA 1
ATOM 715 C C . PHE A 1 86 ? -13.586 -1.728 -14.239 1.00 63.88 86 PHE A C 1
ATOM 717 O O . PHE A 1 86 ? -14.268 -0.883 -13.647 1.00 63.88 86 PHE A O 1
ATOM 724 N N . PRO A 1 87 ? -13.913 -3.036 -14.249 1.00 70.19 87 PRO A N 1
ATOM 725 C CA . PRO A 1 87 ? -15.044 -3.536 -13.484 1.00 70.19 87 PRO A CA 1
ATOM 726 C C . PRO A 1 87 ? -14.873 -3.157 -12.012 1.00 70.19 87 PRO A C 1
ATOM 728 O O . PRO A 1 87 ? -13.819 -3.390 -11.417 1.00 70.19 87 PRO A O 1
ATOM 731 N N . LYS A 1 88 ? -15.905 -2.548 -11.439 1.00 73.38 88 LYS A N 1
ATOM 732 C CA . LYS A 1 88 ? -15.954 -2.188 -10.024 1.00 73.38 88 LYS A CA 1
ATOM 733 C C . LYS A 1 88 ? -16.810 -3.208 -9.294 1.00 73.38 88 LYS A C 1
ATOM 735 O O . LYS A 1 88 ? -17.832 -3.651 -9.817 1.00 73.38 88 LYS A O 1
ATOM 740 N N . LEU A 1 89 ? -16.385 -3.574 -8.095 1.00 77.00 89 LEU A N 1
ATOM 741 C CA . LEU A 1 89 ? -17.186 -4.355 -7.167 1.00 77.00 89 LEU A CA 1
ATOM 742 C C . LEU A 1 89 ? -17.718 -3.453 -6.068 1.00 77.00 89 LEU A C 1
ATOM 744 O O . LEU A 1 89 ? -17.020 -2.567 -5.587 1.00 77.00 89 LEU A O 1
ATOM 748 N N . ASP A 1 90 ? -18.935 -3.715 -5.620 1.00 72.81 90 ASP A N 1
ATOM 749 C CA . ASP A 1 90 ? -19.429 -3.061 -4.420 1.00 72.81 90 ASP A CA 1
ATOM 750 C C . ASP A 1 90 ? -18.827 -3.740 -3.190 1.00 72.81 90 ASP A C 1
ATOM 752 O O . ASP A 1 90 ? -18.802 -4.970 -3.065 1.00 72.81 90 ASP A O 1
ATOM 756 N N . TYR A 1 91 ? -18.349 -2.925 -2.255 1.00 79.94 91 TYR A N 1
ATOM 757 C CA . TYR A 1 91 ? -18.091 -3.390 -0.904 1.00 79.94 91 TYR A CA 1
ATOM 758 C C . TYR A 1 91 ? -19.438 -3.647 -0.220 1.00 79.94 91 TYR A C 1
ATOM 760 O O . TYR A 1 91 ? -20.273 -2.754 -0.096 1.00 79.94 91 TYR A O 1
ATOM 768 N N . VAL A 1 92 ? -19.660 -4.890 0.212 1.00 79.94 92 VAL A N 1
ATOM 769 C CA . VAL A 1 92 ? -20.973 -5.369 0.683 1.00 79.94 92 VAL A CA 1
ATOM 770 C C . VAL A 1 92 ? -21.202 -5.029 2.169 1.00 79.94 92 VAL A C 1
ATOM 772 O O . VAL A 1 92 ? -22.213 -5.409 2.760 1.00 79.94 92 VAL A O 1
ATOM 775 N N . GLY A 1 93 ? -20.266 -4.303 2.790 1.00 83.31 93 GLY A N 1
ATOM 776 C CA . GLY A 1 93 ? -20.261 -4.013 4.220 1.00 83.31 93 GLY A CA 1
ATOM 777 C C . GLY A 1 93 ? -19.700 -5.166 5.054 1.00 83.31 93 GLY A C 1
ATOM 778 O O . GLY A 1 93 ? -19.465 -6.274 4.563 1.00 83.31 93 GLY A O 1
ATOM 779 N N . LYS A 1 94 ? -19.497 -4.914 6.352 1.00 87.56 94 LYS A N 1
ATOM 780 C CA . LYS A 1 94 ? -19.068 -5.924 7.337 1.00 87.56 94 LYS A CA 1
ATOM 781 C C . LYS A 1 94 ? -17.767 -6.644 6.966 1.00 87.56 94 LYS A C 1
ATOM 783 O O . LYS A 1 94 ? -17.637 -7.837 7.235 1.00 87.56 94 LYS A O 1
ATOM 788 N N . ASN A 1 95 ? -16.838 -5.953 6.302 1.00 87.44 95 ASN A N 1
ATOM 789 C CA . ASN A 1 95 ? -15.600 -6.541 5.785 1.00 87.44 95 ASN A CA 1
ATOM 790 C C . ASN A 1 95 ? -15.824 -7.703 4.782 1.00 87.44 95 ASN A C 1
ATOM 792 O O . ASN A 1 95 ? -14.992 -8.601 4.670 1.00 87.44 95 ASN A O 1
ATOM 796 N N . LYS A 1 96 ? -16.952 -7.715 4.051 1.00 87.06 96 LYS A N 1
ATOM 797 C CA . LYS A 1 96 ? -17.285 -8.749 3.055 1.00 87.06 96 LYS A CA 1
ATOM 798 C C . LYS A 1 96 ? -17.200 -8.229 1.625 1.00 87.06 96 LYS A C 1
ATOM 800 O O . LYS A 1 96 ? -17.639 -7.124 1.309 1.00 87.06 96 LYS A O 1
ATOM 805 N N . PHE A 1 97 ? -16.697 -9.095 0.751 1.00 86.75 97 PHE A N 1
ATOM 806 C CA . PHE A 1 97 ? -16.459 -8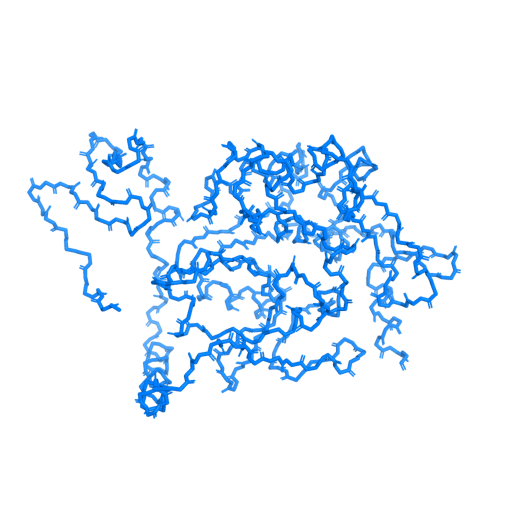.819 -0.661 1.00 86.75 97 PHE A CA 1
ATOM 807 C C . PHE A 1 97 ? -16.934 -9.991 -1.513 1.00 86.75 97 PHE A C 1
ATOM 809 O O . PHE A 1 97 ? -16.859 -11.142 -1.085 1.00 86.75 97 PHE A O 1
ATOM 816 N N . ASN A 1 98 ? -17.391 -9.707 -2.731 1.00 84.44 98 ASN A N 1
ATOM 817 C CA . ASN A 1 98 ? -17.774 -10.738 -3.694 1.00 84.44 98 ASN A CA 1
ATOM 818 C C . ASN A 1 98 ? -16.567 -11.194 -4.535 1.00 84.44 98 ASN A C 1
ATOM 820 O O . ASN A 1 98 ? -16.578 -11.095 -5.758 1.00 84.44 98 ASN A O 1
ATOM 824 N N . VAL A 1 99 ? -15.505 -11.631 -3.855 1.00 83.69 99 VAL A N 1
ATOM 825 C CA . VAL A 1 99 ? -14.300 -12.217 -4.458 1.00 83.69 99 VAL A CA 1
ATOM 826 C C . VAL A 1 99 ? -13.862 -13.433 -3.653 1.00 83.69 99 VAL A C 1
ATOM 828 O O . VAL A 1 99 ? -14.187 -13.565 -2.474 1.00 83.69 99 VAL A O 1
ATOM 831 N N . SER A 1 100 ? -13.107 -14.318 -4.294 1.00 83.44 100 SER A N 1
ATOM 832 C CA . SER A 1 100 ? -12.666 -15.581 -3.693 1.00 83.44 100 SER A CA 1
ATOM 833 C C . SER A 1 100 ? -11.774 -15.410 -2.451 1.00 83.44 100 SER A C 1
ATOM 835 O O . SER A 1 100 ? -11.821 -16.243 -1.548 1.00 83.44 100 SER A O 1
ATOM 837 N N . HIS A 1 101 ? -10.955 -14.357 -2.396 1.00 91.12 101 HIS A N 1
ATOM 838 C CA . HIS A 1 101 ? -10.040 -14.091 -1.288 1.00 91.12 101 HIS A CA 1
ATOM 839 C C . HIS A 1 101 ? -9.828 -12.588 -1.078 1.00 91.12 101 HIS A C 1
ATOM 841 O O . HIS A 1 101 ? -9.709 -11.834 -2.043 1.00 91.12 101 HIS A O 1
ATOM 847 N N . VAL A 1 102 ? -9.715 -12.158 0.177 1.00 93.19 102 VAL A N 1
ATOM 848 C CA . VAL A 1 102 ? -9.282 -10.808 0.561 1.00 93.19 102 VAL A CA 1
ATOM 849 C C . VAL A 1 102 ? -8.326 -10.896 1.739 1.00 93.19 102 VAL A C 1
ATOM 851 O O . VAL A 1 102 ? -8.418 -11.822 2.543 1.00 93.19 102 VAL A O 1
ATOM 854 N N . VAL A 1 103 ? -7.426 -9.924 1.843 1.00 95.62 103 VAL A N 1
ATOM 855 C CA . VAL A 1 103 ? -6.585 -9.760 3.030 1.00 95.62 103 VAL A CA 1
ATOM 856 C C . VAL A 1 103 ? -7.444 -9.404 4.245 1.00 95.62 103 VAL A C 1
ATOM 858 O O . VAL A 1 103 ? -8.566 -8.902 4.113 1.00 95.62 103 VAL A O 1
ATOM 861 N N . ASP A 1 104 ? -6.910 -9.636 5.443 1.00 93.62 104 ASP A N 1
ATOM 862 C CA . ASP A 1 104 ? -7.566 -9.196 6.675 1.00 93.62 104 ASP A CA 1
ATOM 863 C C . ASP A 1 104 ? -7.854 -7.689 6.618 1.00 93.62 104 ASP A C 1
ATOM 865 O O . ASP A 1 104 ? -7.132 -6.934 5.982 1.00 93.62 104 ASP A O 1
ATOM 869 N N . HIS A 1 105 ? -8.908 -7.216 7.285 1.00 95.94 105 HIS A N 1
ATOM 870 C CA . HIS A 1 105 ? -9.194 -5.775 7.373 1.00 95.94 105 HIS A CA 1
ATOM 871 C C . HIS A 1 105 ? -9.351 -5.053 6.011 1.00 95.94 105 HIS A C 1
ATOM 873 O O . HIS A 1 105 ? -9.203 -3.832 5.948 1.00 95.94 105 HIS A O 1
ATOM 879 N N . ALA A 1 106 ? -9.667 -5.779 4.929 1.00 94.88 106 ALA A N 1
ATOM 880 C CA . ALA A 1 106 ? -9.798 -5.249 3.569 1.00 94.88 106 ALA A CA 1
ATOM 881 C C . ALA A 1 106 ? -10.808 -4.097 3.432 1.00 94.88 106 ALA A C 1
ATOM 883 O O . ALA A 1 106 ? -10.649 -3.252 2.547 1.00 94.88 106 ALA A O 1
ATOM 884 N N . TRP A 1 107 ? -11.801 -4.009 4.329 1.00 94.00 107 TRP A N 1
ATOM 885 C CA . TRP A 1 107 ? -12.686 -2.842 4.440 1.00 94.00 107 TRP A CA 1
ATOM 886 C C . TRP A 1 107 ? -11.903 -1.522 4.471 1.00 94.00 107 TRP A C 1
ATOM 888 O O . TRP A 1 107 ? -12.338 -0.556 3.856 1.00 94.00 107 TRP A O 1
ATOM 898 N N . TRP A 1 108 ? -10.725 -1.492 5.110 1.00 94.88 108 TRP A N 1
ATOM 899 C CA . TRP A 1 108 ? -9.926 -0.277 5.261 1.00 94.88 108 TRP A CA 1
ATOM 900 C C . TRP A 1 108 ? -9.476 0.285 3.916 1.00 94.88 108 TRP A C 1
ATOM 902 O O . TRP A 1 108 ? -9.511 1.492 3.722 1.00 94.88 108 TRP A O 1
ATOM 912 N N . PHE A 1 109 ? -9.096 -0.567 2.962 1.00 93.56 109 PHE A N 1
ATOM 913 C CA . PHE A 1 109 ? -8.786 -0.099 1.612 1.00 93.56 109 PHE A CA 1
ATOM 914 C C . PHE A 1 109 ? -10.054 0.321 0.870 1.00 93.56 109 PHE A C 1
ATOM 916 O O . PHE A 1 109 ? -10.056 1.349 0.203 1.00 93.56 109 PHE A O 1
ATOM 923 N N . ALA A 1 110 ? -11.132 -0.453 0.997 1.00 91.12 110 ALA A N 1
ATOM 924 C CA . ALA A 1 110 ? -12.365 -0.251 0.245 1.00 91.12 110 ALA A CA 1
ATOM 925 C C . ALA A 1 110 ? -13.096 1.056 0.597 1.00 91.12 110 ALA A C 1
ATOM 927 O O . ALA A 1 110 ? -13.624 1.728 -0.289 1.00 91.12 110 ALA A O 1
ATOM 928 N N . THR A 1 111 ? -13.122 1.439 1.874 1.00 90.06 111 THR A N 1
ATOM 929 C CA . THR A 1 111 ? -13.976 2.537 2.361 1.00 90.06 111 THR A CA 1
ATOM 930 C C . THR A 1 111 ? -13.293 3.900 2.350 1.00 90.06 111 THR A C 1
ATOM 932 O O . THR A 1 111 ? -13.973 4.924 2.425 1.00 90.06 111 THR A O 1
ATOM 935 N N . ARG A 1 112 ? -11.961 3.949 2.225 1.00 88.25 112 ARG A N 1
ATOM 936 C CA . ARG A 1 112 ? -11.206 5.203 2.332 1.00 88.25 112 ARG A CA 1
ATOM 937 C C . ARG A 1 112 ? -11.569 6.218 1.257 1.00 88.25 112 ARG A C 1
ATOM 939 O O . ARG A 1 112 ? -11.678 5.912 0.073 1.00 88.25 112 ARG A O 1
ATOM 946 N N . LYS A 1 113 ? -11.685 7.483 1.645 1.00 85.31 113 LYS A N 1
ATOM 947 C CA . LYS A 1 113 ? -11.825 8.592 0.690 1.00 85.31 113 LYS A CA 1
ATOM 948 C C . LYS A 1 113 ? -10.438 9.005 0.222 1.00 85.31 113 LYS A C 1
ATOM 950 O O . LYS A 1 113 ? -9.748 9.717 0.944 1.00 85.31 113 LYS A O 1
ATOM 955 N N . ASN A 1 114 ? -10.007 8.584 -0.967 1.00 78.94 114 ASN A N 1
ATOM 956 C CA . ASN A 1 114 ? -8.601 8.761 -1.352 1.00 78.94 114 ASN A CA 1
ATOM 957 C C . ASN A 1 114 ? -8.147 10.227 -1.383 1.00 78.94 114 ASN A C 1
ATOM 959 O O . ASN A 1 114 ? -7.017 10.530 -1.001 1.00 78.94 114 ASN A O 1
ATOM 963 N N . ASP A 1 115 ? -9.038 11.139 -1.767 1.00 76.31 115 ASP A N 1
ATOM 964 C CA . ASP A 1 115 ? -8.738 12.574 -1.839 1.00 76.31 115 ASP A CA 1
ATOM 965 C C . ASP A 1 115 ? -8.578 13.247 -0.456 1.00 76.31 115 ASP A C 1
ATOM 967 O O . ASP A 1 115 ? -7.996 14.326 -0.361 1.00 76.31 115 ASP A O 1
ATOM 971 N N . GLU A 1 116 ? -9.079 12.632 0.622 1.00 78.56 116 GLU A N 1
ATOM 972 C CA . GLU A 1 116 ? -9.056 13.197 1.985 1.00 78.56 116 GLU A CA 1
ATOM 973 C C . GLU A 1 116 ? -8.224 12.367 2.976 1.00 78.56 116 GLU A C 1
ATOM 975 O O . GLU A 1 116 ? -7.656 12.911 3.925 1.00 78.56 116 GLU A O 1
ATOM 980 N N . GLU A 1 117 ? -8.168 11.051 2.771 1.00 84.94 117 GLU A N 1
ATOM 981 C CA . GLU A 1 117 ? -7.676 10.070 3.738 1.00 84.94 117 GLU A CA 1
ATOM 982 C C . GLU A 1 117 ? -6.407 9.370 3.239 1.00 84.94 117 GLU A C 1
ATOM 984 O O . GLU A 1 117 ? -5.418 9.349 3.975 1.00 84.94 117 GLU A O 1
ATOM 989 N N . ALA A 1 118 ? -6.415 8.864 1.994 1.00 75.81 118 ALA A N 1
ATOM 990 C CA . ALA A 1 118 ? -5.263 8.190 1.374 1.00 75.81 118 ALA A CA 1
ATOM 991 C C . ALA A 1 118 ? -4.196 9.166 0.868 1.00 75.81 118 ALA A C 1
ATOM 993 O O . ALA A 1 118 ? -3.014 8.837 0.801 1.00 75.81 118 ALA A O 1
ATOM 994 N N . GLY A 1 119 ? -4.609 10.396 0.563 1.00 70.56 119 GLY A N 1
ATOM 995 C CA . GLY A 1 119 ? -3.701 11.504 0.364 1.00 70.56 119 GLY A CA 1
ATOM 996 C C . GLY A 1 119 ? -3.051 11.552 -1.013 1.00 70.56 119 GLY A C 1
ATOM 997 O O . GLY A 1 119 ? -1.824 11.561 -1.139 1.00 70.56 119 GLY A O 1
ATOM 998 N N . TYR A 1 120 ? -3.881 11.616 -2.054 1.00 77.12 120 TYR A N 1
ATOM 999 C CA . TYR A 1 120 ? -3.404 11.783 -3.423 1.00 77.12 120 TYR A CA 1
ATOM 1000 C C . TYR A 1 120 ? -2.509 13.025 -3.577 1.00 77.12 120 TYR A C 1
ATOM 1002 O O . TYR A 1 120 ? -2.868 14.132 -3.164 1.00 77.12 120 TYR A O 1
ATOM 1010 N N . LEU A 1 121 ? -1.356 12.850 -4.230 1.00 83.94 121 LEU A N 1
ATOM 1011 C CA . LEU A 1 121 ? -0.443 13.938 -4.560 1.00 83.94 121 LEU A CA 1
ATOM 1012 C C . LEU A 1 121 ? -0.003 13.867 -6.027 1.00 83.94 121 LEU A C 1
ATOM 1014 O O . LEU A 1 121 ? 0.495 12.842 -6.500 1.00 83.94 121 LEU A O 1
ATOM 1018 N N . ASP A 1 122 ? -0.141 14.993 -6.727 1.00 83.25 122 ASP A N 1
ATOM 1019 C CA . ASP A 1 122 ? 0.452 15.233 -8.042 1.00 83.25 122 ASP A CA 1
ATOM 1020 C C . ASP A 1 122 ? 1.460 16.384 -7.982 1.00 83.25 122 ASP A C 1
ATOM 1022 O O . ASP A 1 122 ? 1.421 17.217 -7.081 1.00 83.25 122 ASP A O 1
ATOM 1026 N N . LEU A 1 123 ? 2.386 16.435 -8.938 1.00 83.19 123 LEU A N 1
ATOM 1027 C CA . LEU A 1 123 ? 3.445 17.446 -8.986 1.00 83.19 123 LEU A CA 1
ATOM 1028 C C . LEU A 1 123 ? 2.993 18.776 -9.607 1.00 83.19 123 LEU A C 1
ATOM 1030 O O . LEU A 1 123 ? 3.834 19.622 -9.911 1.00 83.19 123 LEU A O 1
ATOM 1034 N N . LYS A 1 124 ? 1.684 19.013 -9.776 1.00 81.00 124 LYS A N 1
ATOM 1035 C CA . LYS A 1 124 ? 1.185 20.264 -10.369 1.00 81.00 124 LYS A CA 1
ATOM 1036 C C . LYS A 1 124 ? 1.585 21.493 -9.544 1.00 81.00 124 LYS A C 1
ATOM 1038 O O . LYS A 1 124 ? 1.756 22.572 -10.096 1.00 81.00 124 LYS A O 1
ATOM 1043 N N . PHE A 1 125 ? 1.747 21.337 -8.228 1.00 79.12 125 PHE A N 1
ATOM 1044 C CA . PHE A 1 125 ? 2.182 22.416 -7.331 1.00 79.12 125 PHE A CA 1
ATOM 1045 C C . PHE A 1 125 ? 3.676 22.781 -7.461 1.00 79.12 125 PHE A C 1
ATOM 1047 O O . PHE A 1 125 ? 4.109 23.748 -6.840 1.00 79.12 125 PHE A O 1
ATOM 1054 N N . GLU A 1 126 ? 4.454 22.019 -8.236 1.00 79.50 126 GLU A N 1
ATOM 1055 C CA . GLU A 1 126 ? 5.868 22.278 -8.562 1.00 79.50 126 GLU A CA 1
ATOM 1056 C C . GLU A 1 126 ? 6.034 22.891 -9.967 1.00 79.50 126 GLU A C 1
ATOM 1058 O O . GLU A 1 126 ? 7.088 22.741 -10.580 1.00 79.50 126 GLU A O 1
ATOM 1063 N N . ASP A 1 127 ? 4.977 23.491 -10.528 1.00 74.44 127 ASP A N 1
ATOM 1064 C CA . ASP A 1 127 ? 4.925 23.985 -11.917 1.00 74.44 127 ASP A CA 1
ATOM 1065 C C . ASP A 1 127 ? 5.258 22.911 -12.975 1.00 74.44 127 ASP A C 1
ATOM 1067 O O . ASP A 1 127 ? 5.628 23.205 -14.114 1.00 74.44 127 ASP A O 1
ATOM 1071 N N . LYS A 1 128 ? 5.103 21.632 -12.613 1.00 69.81 128 LYS A N 1
ATOM 1072 C CA . LYS A 1 128 ? 5.256 20.496 -13.523 1.00 69.81 128 LYS A CA 1
ATOM 1073 C C . LYS A 1 128 ? 3.919 20.147 -14.188 1.00 69.81 128 LYS A C 1
ATOM 1075 O O . LYS A 1 128 ? 2.853 20.471 -13.652 1.00 69.81 128 LYS A O 1
ATOM 1080 N N . PRO A 1 129 ? 3.940 19.435 -15.335 1.00 69.94 129 PRO A N 1
ATOM 1081 C CA . PRO A 1 129 ? 2.742 18.786 -15.862 1.00 69.94 129 PRO A CA 1
ATOM 1082 C C . PRO A 1 129 ? 2.072 17.938 -14.773 1.00 69.94 129 PRO A C 1
ATOM 1084 O O . PRO A 1 129 ? 2.739 17.509 -13.830 1.00 69.94 129 PRO A O 1
ATOM 1087 N N . LYS A 1 130 ? 0.762 17.681 -14.897 1.00 65.56 130 LYS A N 1
ATOM 1088 C CA . LYS A 1 130 ? 0.006 16.865 -13.934 1.00 65.56 130 LYS A CA 1
ATOM 1089 C C . LYS A 1 130 ? 0.519 15.417 -13.941 1.00 65.56 130 LYS A C 1
ATOM 1091 O O . LYS A 1 130 ? -0.019 14.561 -14.634 1.00 65.56 130 LYS A O 1
ATOM 1096 N N . VAL A 1 131 ? 1.576 15.175 -13.176 1.00 74.06 131 VAL A N 1
ATOM 1097 C CA . VAL A 1 131 ? 2.221 13.879 -12.983 1.00 74.06 131 VAL A CA 1
ATOM 1098 C C . VAL A 1 131 ? 1.960 13.462 -11.543 1.00 74.06 131 VAL A C 1
ATOM 1100 O O . VAL A 1 131 ? 2.444 14.110 -10.613 1.00 74.06 131 VAL A O 1
ATOM 1103 N N . GLY A 1 132 ? 1.149 12.421 -11.367 1.00 73.00 132 GLY A N 1
ATOM 1104 C CA . GLY A 1 132 ? 0.908 11.810 -10.062 1.00 73.00 132 GLY A CA 1
ATOM 1105 C C . GLY A 1 132 ? 2.154 11.083 -9.559 1.00 73.00 132 GLY A C 1
ATOM 1106 O O . GLY A 1 132 ? 2.904 10.528 -10.357 1.00 73.00 132 GLY A O 1
ATOM 1107 N N . ILE A 1 133 ? 2.359 11.062 -8.242 1.00 85.88 133 ILE A N 1
ATOM 1108 C CA . ILE A 1 133 ? 3.370 10.208 -7.595 1.00 85.88 133 ILE A CA 1
ATOM 1109 C C . ILE A 1 133 ? 2.701 8.969 -6.971 1.00 85.88 133 ILE A C 1
ATOM 1111 O O . ILE A 1 133 ? 2.897 8.655 -5.797 1.00 85.88 133 ILE A O 1
ATOM 1115 N N . CYS A 1 134 ? 1.850 8.296 -7.756 1.00 86.00 134 CYS A N 1
ATOM 1116 C CA . CYS A 1 134 ? 0.931 7.237 -7.322 1.00 86.00 134 CYS A CA 1
ATOM 1117 C C . CYS A 1 134 ? 1.607 6.090 -6.563 1.00 86.00 134 CYS A C 1
ATOM 1119 O O . CYS A 1 134 ? 1.060 5.621 -5.569 1.00 86.00 134 CYS A O 1
ATOM 1121 N N . GLU A 1 135 ? 2.812 5.682 -6.956 1.00 87.56 135 GLU A N 1
ATOM 1122 C CA . GLU A 1 135 ? 3.596 4.645 -6.279 1.00 87.56 135 GLU A CA 1
ATOM 1123 C C . GLU A 1 135 ? 3.905 5.009 -4.827 1.00 87.56 135 GLU A C 1
ATOM 1125 O O . GLU A 1 135 ? 3.909 4.141 -3.958 1.00 87.56 135 GLU A O 1
ATOM 1130 N N . TYR A 1 136 ? 4.147 6.290 -4.554 1.00 90.81 136 TYR A N 1
ATOM 1131 C CA . TYR A 1 136 ? 4.494 6.786 -3.225 1.00 90.81 136 TYR A CA 1
ATOM 1132 C C . TYR A 1 136 ? 3.260 7.012 -2.357 1.00 90.81 136 TYR A C 1
ATOM 1134 O O . TYR A 1 136 ? 3.332 6.839 -1.141 1.00 90.81 136 TYR A O 1
ATOM 1142 N N . VAL A 1 137 ? 2.121 7.343 -2.975 1.00 90.75 137 VAL A N 1
ATOM 1143 C CA . VAL A 1 137 ? 0.816 7.326 -2.300 1.00 90.75 137 VAL A CA 1
ATOM 1144 C C . VAL A 1 137 ? 0.477 5.888 -1.897 1.00 90.75 137 VAL A C 1
ATOM 1146 O O . VAL A 1 137 ? 0.260 5.625 -0.715 1.00 90.75 137 VAL A O 1
ATOM 1149 N N . ALA A 1 138 ? 0.562 4.934 -2.829 1.00 91.94 138 ALA A N 1
ATOM 1150 C CA . ALA A 1 138 ? 0.355 3.514 -2.551 1.00 91.94 138 ALA A CA 1
ATOM 1151 C C . ALA A 1 138 ? 1.338 2.978 -1.489 1.00 91.94 138 ALA A C 1
ATOM 1153 O O . ALA A 1 138 ? 0.943 2.246 -0.584 1.00 91.94 138 ALA A O 1
ATOM 1154 N N . LEU A 1 139 ? 2.610 3.391 -1.536 1.00 94.12 139 LEU A N 1
ATOM 1155 C CA . LEU A 1 139 ? 3.597 3.038 -0.513 1.00 94.12 139 LEU A CA 1
ATOM 1156 C C . LEU A 1 139 ? 3.219 3.592 0.859 1.00 94.12 139 LEU A C 1
ATOM 1158 O O . LEU A 1 139 ? 3.293 2.867 1.848 1.00 94.12 139 LEU A O 1
ATOM 1162 N N . SER A 1 140 ? 2.788 4.850 0.933 1.00 94.81 140 SER A N 1
ATOM 1163 C CA . SER A 1 140 ? 2.369 5.452 2.198 1.00 94.81 140 SER A CA 1
ATOM 1164 C C . SER A 1 140 ? 1.186 4.708 2.826 1.00 94.81 140 SER A C 1
ATOM 1166 O O . SER A 1 140 ? 1.239 4.376 4.011 1.00 94.81 140 SER A O 1
ATOM 1168 N N . GLU A 1 141 ? 0.173 4.365 2.030 1.00 94.75 141 GLU A N 1
ATOM 1169 C CA . GLU A 1 141 ? -0.996 3.591 2.461 1.00 94.75 141 GLU A CA 1
ATOM 1170 C C . GLU A 1 141 ? -0.610 2.168 2.891 1.00 94.75 141 GLU A C 1
ATOM 1172 O O . GLU A 1 141 ? -1.054 1.713 3.944 1.00 94.75 141 GLU A O 1
ATOM 1177 N N . LEU A 1 142 ? 0.274 1.483 2.153 1.00 96.25 142 LEU A N 1
ATOM 1178 C CA . LEU A 1 142 ? 0.769 0.154 2.533 1.00 96.25 142 LEU A CA 1
ATOM 1179 C C . LEU A 1 142 ? 1.520 0.185 3.878 1.00 96.25 142 LEU A C 1
ATOM 1181 O O . LEU A 1 142 ? 1.338 -0.706 4.714 1.00 96.25 142 LEU A O 1
ATOM 1185 N N . LEU A 1 143 ? 2.345 1.212 4.110 1.00 96.62 143 LEU A N 1
ATOM 1186 C CA . LEU A 1 143 ? 3.052 1.416 5.379 1.00 96.62 143 LEU A CA 1
ATOM 1187 C C . LEU A 1 143 ? 2.077 1.707 6.527 1.00 96.62 143 LEU A C 1
ATOM 1189 O O . LEU A 1 143 ? 2.224 1.152 7.618 1.00 96.62 143 LEU A O 1
ATOM 1193 N N . LEU A 1 144 ? 1.063 2.544 6.288 1.00 96.50 144 LEU A N 1
ATOM 1194 C CA . LEU A 1 144 ? 0.034 2.860 7.279 1.00 96.50 144 LEU A CA 1
ATOM 1195 C C . LEU A 1 144 ? -0.805 1.633 7.636 1.00 96.50 144 LEU A C 1
ATOM 1197 O O . LEU A 1 144 ? -0.952 1.331 8.819 1.00 96.50 144 LEU A O 1
ATOM 1201 N N . TYR A 1 145 ? -1.269 0.880 6.642 1.00 97.25 145 TYR A N 1
ATOM 1202 C CA . TYR A 1 145 ? -1.992 -0.371 6.849 1.00 97.25 145 TYR A CA 1
ATOM 1203 C C . TYR A 1 145 ? -1.203 -1.332 7.751 1.00 97.25 145 TYR A C 1
ATOM 1205 O O . TYR A 1 145 ? -1.700 -1.802 8.778 1.00 97.25 145 TYR A O 1
ATOM 1213 N N . ASN A 1 146 ? 0.070 -1.570 7.426 1.00 97.31 146 ASN A N 1
ATOM 1214 C CA . ASN A 1 146 ? 0.910 -2.473 8.206 1.00 97.31 146 ASN A CA 1
ATOM 1215 C C . ASN A 1 146 ? 1.130 -1.976 9.646 1.00 97.31 146 ASN A C 1
ATOM 1217 O O . ASN A 1 146 ? 1.116 -2.780 10.580 1.00 97.31 146 ASN A O 1
ATOM 1221 N N . HIS A 1 147 ? 1.257 -0.664 9.856 1.00 97.12 147 HIS A N 1
ATOM 1222 C CA . HIS A 1 147 ? 1.371 -0.089 11.196 1.00 97.12 147 HIS A CA 1
ATOM 1223 C C . HIS A 1 147 ? 0.091 -0.253 12.035 1.00 97.12 147 HIS A C 1
ATOM 1225 O O . HIS A 1 147 ? 0.157 -0.482 13.246 1.00 97.12 147 HIS A O 1
ATOM 1231 N N . LEU A 1 148 ? -1.074 -0.122 11.396 1.00 97.31 148 LEU A N 1
ATOM 1232 C CA . LEU A 1 148 ? -2.384 -0.157 12.048 1.00 97.31 148 LEU A CA 1
ATOM 1233 C C . LEU A 1 148 ? -2.861 -1.577 12.378 1.00 97.31 148 LEU A C 1
ATOM 1235 O O . LEU A 1 148 ? -3.545 -1.772 13.388 1.00 97.31 148 LEU A O 1
ATOM 1239 N N . PHE A 1 149 ? -2.526 -2.554 11.532 1.00 97.31 149 PHE A N 1
ATOM 1240 C CA . PHE A 1 149 ? -3.126 -3.891 11.586 1.00 97.31 149 PHE A CA 1
ATOM 1241 C C . PHE A 1 149 ? -2.129 -5.031 11.820 1.00 97.31 149 PHE A C 1
ATOM 1243 O O . PHE A 1 149 ? -2.516 -6.072 12.363 1.00 97.31 149 PHE A O 1
ATOM 1250 N N . VAL A 1 150 ? -0.849 -4.844 11.476 1.00 95.81 150 VAL A N 1
ATOM 1251 C CA . VAL A 1 150 ? 0.171 -5.901 11.567 1.00 95.81 150 VAL A CA 1
ATOM 1252 C C . VAL A 1 150 ? 1.083 -5.700 12.776 1.00 95.81 150 VAL A C 1
ATOM 1254 O O . VAL A 1 150 ? 1.078 -6.543 13.672 1.00 95.81 150 VAL A O 1
ATOM 1257 N N . ASP A 1 151 ? 1.853 -4.613 12.823 1.00 94.44 151 ASP A N 1
ATOM 1258 C CA . ASP A 1 151 ? 2.768 -4.285 13.925 1.00 94.44 151 ASP A CA 1
ATOM 1259 C C . ASP A 1 151 ? 3.041 -2.769 13.940 1.00 94.44 151 ASP A C 1
ATOM 1261 O O . ASP A 1 151 ? 3.518 -2.198 12.958 1.00 94.44 151 ASP A O 1
ATOM 1265 N N . SER A 1 152 ? 2.776 -2.103 15.066 1.00 94.75 152 SER A N 1
ATOM 1266 C CA . SER A 1 152 ? 2.888 -0.644 15.220 1.00 94.75 152 SER A CA 1
ATOM 1267 C C . SER A 1 152 ? 4.334 -0.141 15.369 1.00 94.75 152 SER A C 1
ATOM 1269 O O . SER A 1 152 ? 4.596 0.844 16.049 1.00 94.75 152 SER A O 1
ATOM 1271 N N . SER A 1 153 ? 5.306 -0.794 14.725 1.00 93.81 153 SER A N 1
ATOM 1272 C CA . SER A 1 153 ? 6.727 -0.405 14.754 1.00 93.81 153 SER A CA 1
ATOM 1273 C C . SER A 1 153 ? 7.241 0.299 13.493 1.00 93.81 153 SER A C 1
ATOM 1275 O O . SER A 1 153 ? 8.404 0.704 13.479 1.00 93.81 153 SER A O 1
ATOM 1277 N N . ILE A 1 154 ? 6.408 0.462 12.454 1.00 95.06 154 ILE A N 1
ATOM 1278 C CA . ILE A 1 154 ? 6.777 1.191 11.220 1.00 95.06 154 ILE A CA 1
ATOM 1279 C C . ILE A 1 154 ? 7.056 2.673 11.490 1.00 95.06 154 ILE A C 1
ATOM 1281 O O . ILE A 1 154 ? 8.110 3.172 11.107 1.00 95.06 154 ILE A O 1
ATOM 1285 N N . PHE A 1 155 ? 6.127 3.368 12.149 1.00 95.00 155 PHE A N 1
ATOM 1286 C CA . PHE A 1 155 ? 6.271 4.771 12.514 1.00 95.00 155 PHE A CA 1
ATOM 1287 C C . PHE A 1 155 ? 6.643 4.868 13.991 1.00 95.00 155 PHE A C 1
ATOM 1289 O O . PHE A 1 155 ? 5.915 4.372 14.849 1.00 95.00 155 PHE A O 1
ATOM 1296 N N . ASP A 1 156 ? 7.765 5.517 14.295 1.00 92.69 156 ASP A N 1
ATOM 1297 C CA . ASP A 1 156 ? 8.003 5.998 15.656 1.00 92.69 156 ASP A CA 1
ATOM 1298 C C . ASP A 1 156 ? 7.064 7.173 15.981 1.00 92.69 156 ASP A C 1
ATOM 1300 O O . ASP A 1 156 ? 6.406 7.725 15.096 1.00 92.69 156 ASP A O 1
ATOM 1304 N N . SER A 1 157 ? 6.982 7.567 17.255 1.00 92.69 157 SER A N 1
ATOM 1305 C CA . SER A 1 157 ? 6.060 8.624 17.691 1.00 92.69 157 SER A CA 1
ATOM 1306 C C . SER A 1 157 ? 6.297 9.956 16.975 1.00 92.69 157 SER A C 1
ATOM 1308 O O . SER A 1 157 ? 5.341 10.616 16.581 1.00 92.69 157 SER A O 1
ATOM 1310 N N . LEU A 1 158 ? 7.559 10.335 16.748 1.00 92.94 158 LEU A N 1
ATOM 1311 C CA . LEU A 1 158 ? 7.911 11.580 16.060 1.00 92.94 158 LEU A CA 1
ATOM 1312 C C . LEU A 1 158 ? 7.466 11.560 14.594 1.00 92.94 158 LEU A C 1
ATOM 1314 O O . LEU A 1 158 ? 6.939 12.547 14.085 1.00 92.94 158 LEU A O 1
ATOM 1318 N N . THR A 1 159 ? 7.669 10.438 13.910 1.00 93.69 159 THR A N 1
ATOM 1319 C CA . THR A 1 159 ? 7.281 10.242 12.512 1.00 93.69 159 THR A CA 1
ATOM 1320 C C . THR A 1 159 ? 5.761 10.153 12.386 1.00 93.69 159 THR A C 1
ATOM 1322 O O . THR A 1 159 ? 5.187 10.785 11.499 1.00 93.69 159 THR A O 1
ATOM 1325 N N . TRP A 1 160 ? 5.101 9.445 13.305 1.00 95.19 160 TRP A N 1
ATOM 1326 C CA . TRP A 1 160 ? 3.645 9.386 13.408 1.00 95.19 160 TRP A CA 1
ATOM 1327 C C . TRP A 1 160 ? 3.051 10.787 13.559 1.00 95.19 160 TRP A C 1
ATOM 1329 O O . TRP A 1 160 ? 2.272 11.220 12.713 1.00 95.19 160 TRP A O 1
ATOM 1339 N N . ASP A 1 161 ? 3.491 11.543 14.566 1.00 94.19 161 ASP A N 1
ATOM 1340 C CA . ASP A 1 161 ? 2.992 12.893 14.825 1.00 94.19 161 ASP A CA 1
ATOM 1341 C C . ASP A 1 161 ? 3.322 13.858 13.689 1.00 94.19 161 ASP A C 1
ATOM 1343 O O . ASP A 1 161 ? 2.598 14.829 13.471 1.00 94.19 161 ASP A O 1
ATOM 1347 N N . LYS A 1 162 ? 4.388 13.618 12.927 1.00 93.19 162 LYS A N 1
ATOM 1348 C CA . LYS A 1 162 ? 4.728 14.448 11.772 1.00 93.19 162 LYS A CA 1
ATOM 1349 C C . LYS A 1 162 ? 3.769 14.242 10.601 1.00 93.19 162 LYS A C 1
ATOM 1351 O O . LYS A 1 162 ? 3.378 15.226 9.975 1.00 93.19 162 LYS A O 1
ATOM 1356 N N . TYR A 1 163 ? 3.389 13.001 10.305 1.00 93.88 163 TYR A N 1
ATOM 1357 C CA . TYR A 1 163 ? 2.705 12.665 9.051 1.00 93.88 163 TYR A CA 1
ATOM 1358 C C . TYR A 1 163 ? 1.246 12.242 9.205 1.00 93.88 163 TYR A C 1
ATOM 1360 O O . TYR A 1 163 ? 0.501 12.326 8.231 1.00 93.88 163 TYR A O 1
ATOM 1368 N N . ILE A 1 164 ? 0.819 11.826 10.395 1.00 94.44 164 ILE A N 1
ATOM 1369 C CA . ILE A 1 164 ? -0.494 11.229 10.643 1.00 94.44 164 ILE A CA 1
ATOM 1370 C C . ILE A 1 164 ? -1.283 12.078 11.642 1.00 94.44 164 ILE A C 1
ATOM 1372 O O . ILE A 1 164 ? -0.739 12.648 12.588 1.00 94.44 164 ILE A O 1
ATOM 1376 N N . LYS A 1 165 ? -2.593 12.199 11.422 1.00 91.81 165 LYS A N 1
ATOM 1377 C CA . LYS A 1 165 ? -3.554 12.822 12.342 1.00 91.81 165 LYS A CA 1
ATOM 1378 C C . LYS A 1 165 ? -4.786 11.932 12.496 1.00 91.81 165 LYS A C 1
ATOM 1380 O O . LYS A 1 165 ? -5.085 11.115 11.630 1.00 91.81 165 LYS A O 1
ATOM 1385 N N . ASN A 1 166 ? -5.535 12.134 13.575 1.00 88.62 166 ASN A N 1
ATOM 1386 C CA . ASN A 1 166 ? -6.848 11.510 13.719 1.00 88.62 166 ASN A CA 1
ATOM 1387 C C . ASN A 1 166 ? -7.807 12.039 12.644 1.00 88.62 166 ASN A C 1
ATOM 1389 O O . ASN A 1 166 ? -7.757 13.226 12.292 1.00 88.62 166 ASN A O 1
ATOM 1393 N N . ASN A 1 167 ? -8.692 11.170 12.159 1.00 83.12 167 ASN A N 1
ATOM 1394 C CA . ASN A 1 167 ? -9.812 11.598 11.332 1.00 83.12 167 ASN A CA 1
ATOM 1395 C C . ASN A 1 167 ? -10.852 12.346 12.178 1.00 83.12 167 ASN A C 1
ATOM 1397 O O . ASN A 1 167 ? -10.929 12.162 13.392 1.00 83.12 167 ASN A O 1
ATOM 1401 N N . ARG A 1 168 ? -11.629 13.220 11.534 1.00 74.25 168 ARG A N 1
ATOM 1402 C CA . ARG A 1 168 ? -12.686 14.018 12.178 1.00 74.25 168 ARG A CA 1
ATOM 1403 C C . ARG A 1 168 ? -14.058 13.337 12.151 1.00 74.25 168 ARG A C 1
ATOM 1405 O O . ARG A 1 168 ? -14.996 13.890 12.708 1.00 74.25 168 ARG A O 1
ATOM 1412 N N . TYR A 1 169 ? -14.171 12.184 11.495 1.00 72.44 169 TYR A N 1
ATOM 1413 C CA . TYR A 1 169 ? -15.399 11.397 11.375 1.00 72.44 169 TYR A CA 1
ATOM 1414 C C . TYR A 1 169 ? -15.390 10.225 12.371 1.00 72.44 169 TYR A C 1
ATOM 1416 O O . TYR A 1 169 ? -15.403 9.065 11.972 1.00 72.44 169 TYR A O 1
ATOM 1424 N N . ASP A 1 170 ? -15.319 10.511 13.674 1.00 70.44 170 ASP A N 1
ATOM 1425 C CA . ASP A 1 170 ? -15.240 9.482 14.723 1.00 70.44 170 ASP A CA 1
ATOM 1426 C C . ASP A 1 170 ? -16.592 8.832 15.068 1.00 70.44 170 ASP A C 1
ATOM 1428 O O . ASP A 1 170 ? -16.641 7.920 15.891 1.00 70.44 170 ASP A O 1
ATOM 1432 N N . ASP A 1 171 ? -17.680 9.247 14.421 1.00 81.81 171 ASP A N 1
ATOM 1433 C CA . ASP A 1 171 ? -18.999 8.615 14.550 1.00 81.81 171 ASP A CA 1
ATOM 1434 C C . ASP A 1 171 ? -19.245 7.487 13.533 1.00 81.81 171 ASP A C 1
ATOM 1436 O O . ASP A 1 171 ? -20.203 6.726 13.690 1.00 81.81 171 ASP A O 1
ATOM 1440 N N . ASP A 1 172 ? -18.378 7.339 12.527 1.00 89.00 172 ASP A N 1
ATOM 1441 C CA . ASP A 1 172 ? -18.453 6.281 11.519 1.00 89.00 172 ASP A CA 1
ATOM 1442 C C . ASP A 1 172 ? -17.286 5.297 11.692 1.00 89.00 172 ASP A C 1
ATOM 1444 O O . ASP A 1 172 ? -16.112 5.672 11.638 1.00 89.00 172 ASP A O 1
ATOM 1448 N N . LEU A 1 173 ? -17.607 4.018 11.907 1.00 90.75 173 LEU A N 1
ATOM 1449 C CA . LEU A 1 173 ? -16.608 2.968 12.104 1.00 90.75 173 LEU A CA 1
ATOM 1450 C C . LEU A 1 173 ? -15.651 2.856 10.915 1.00 90.75 173 LEU 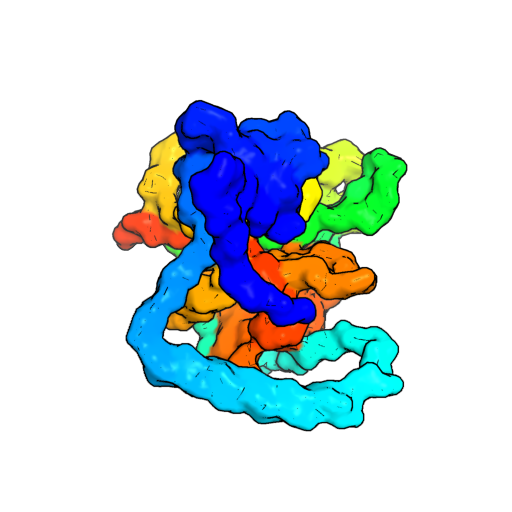A C 1
ATOM 1452 O O . LEU A 1 173 ? -14.444 2.713 11.126 1.00 90.75 173 LEU A O 1
ATOM 1456 N N . GLU A 1 174 ? -16.163 2.966 9.691 1.00 90.44 174 GLU A N 1
ATOM 1457 C CA . GLU A 1 174 ? -15.386 2.778 8.462 1.00 90.44 174 GLU A CA 1
ATOM 1458 C C . GLU A 1 174 ? -14.506 3.993 8.131 1.00 90.44 174 GLU A C 1
ATOM 1460 O O . GLU A 1 174 ? -13.571 3.882 7.337 1.00 90.44 174 GLU A O 1
ATOM 1465 N N . HIS A 1 175 ? -14.732 5.120 8.816 1.00 89.88 175 HIS A N 1
ATOM 1466 C CA . HIS A 1 175 ? -13.913 6.333 8.739 1.00 89.88 175 HIS A CA 1
ATOM 1467 C C . HIS A 1 175 ? -13.168 6.659 10.050 1.00 89.88 175 HIS A C 1
ATOM 1469 O O . HIS A 1 175 ? -12.456 7.658 10.129 1.00 89.88 175 HIS A O 1
ATOM 1475 N N . SER A 1 176 ? -13.214 5.779 11.055 1.00 91.88 176 SER A N 1
ATOM 1476 C CA . SER A 1 176 ? -12.541 5.957 12.358 1.00 91.88 176 SER A CA 1
ATOM 1477 C C . SER A 1 176 ? -11.001 5.891 12.313 1.00 91.88 176 SER A C 1
ATOM 1479 O O . SER A 1 176 ? -10.317 6.140 13.315 1.00 91.88 176 SER A O 1
ATOM 1481 N N . SER A 1 177 ? -10.432 5.517 11.162 1.00 93.88 177 SER A N 1
ATOM 1482 C CA . SER A 1 177 ? -8.992 5.311 10.987 1.00 93.88 177 SER A CA 1
ATOM 1483 C C . SER A 1 177 ? -8.202 6.624 10.887 1.00 93.88 177 SER A C 1
ATOM 1485 O O . SER A 1 177 ? -8.725 7.604 10.366 1.00 93.88 177 SER A O 1
ATOM 1487 N N . PRO A 1 178 ? -6.933 6.674 11.334 1.00 94.00 178 PRO A N 1
ATOM 1488 C CA . PRO A 1 178 ? -6.066 7.832 11.112 1.00 94.00 178 PRO A CA 1
ATOM 1489 C C . PRO A 1 178 ? -5.843 8.153 9.625 1.00 94.00 178 PRO A C 1
ATOM 1491 O O . PRO A 1 178 ? -5.928 7.282 8.753 1.00 94.00 178 PRO A O 1
ATOM 1494 N N . ILE A 1 179 ? -5.524 9.418 9.347 1.00 92.50 179 ILE A N 1
ATOM 1495 C CA . ILE A 1 179 ? -5.355 9.964 7.993 1.00 92.50 179 ILE A CA 1
ATOM 1496 C C . ILE A 1 179 ? -4.057 10.761 7.877 1.00 92.50 179 ILE A C 1
ATOM 1498 O O . ILE A 1 179 ? -3.521 11.264 8.870 1.00 92.50 179 ILE A O 1
ATOM 1502 N N . PHE A 1 180 ? -3.558 10.918 6.656 1.00 92.00 180 PHE A N 1
ATOM 1503 C CA . PHE A 1 180 ? -2.337 11.676 6.413 1.00 92.00 180 PHE A CA 1
ATOM 1504 C C . PHE A 1 180 ? -2.529 13.196 6.564 1.00 92.00 180 PHE A C 1
ATOM 1506 O O . PHE A 1 180 ? -3.596 13.771 6.328 1.00 92.00 180 PHE A O 1
ATOM 1513 N N . LYS A 1 181 ? -1.461 13.885 6.967 1.00 89.88 181 LYS A N 1
ATOM 1514 C CA . LYS A 1 181 ? -1.371 15.350 7.017 1.00 89.88 181 LYS A CA 1
ATOM 1515 C C . LYS A 1 181 ? -0.928 15.926 5.669 1.00 89.88 181 LYS A C 1
ATOM 1517 O O . LYS A 1 181 ? -0.148 15.309 4.953 1.00 89.88 181 LYS A O 1
ATOM 1522 N N . GLY A 1 182 ? -1.365 17.155 5.378 1.00 78.06 182 GLY A N 1
ATOM 1523 C CA . GLY A 1 182 ? -0.846 17.961 4.263 1.00 78.06 182 GLY A CA 1
ATOM 1524 C C . GLY A 1 182 ? -1.289 17.524 2.864 1.00 78.06 182 GLY A C 1
ATOM 1525 O O . GLY A 1 182 ? -0.638 17.894 1.891 1.00 78.06 182 GLY A O 1
ATOM 1526 N N . LEU A 1 183 ? -2.360 16.730 2.758 1.00 74.50 183 LEU A N 1
ATOM 1527 C CA . LEU A 1 183 ? -2.808 16.131 1.494 1.00 74.50 183 LEU A CA 1
ATOM 1528 C C . LEU A 1 183 ? -4.201 16.600 1.046 1.00 74.50 183 LEU A C 1
ATOM 1530 O O . LEU A 1 183 ? -4.769 16.058 0.108 1.00 74.50 183 LEU A O 1
ATOM 1534 N N . ASN A 1 184 ? -4.739 17.653 1.666 1.00 69.12 184 ASN A N 1
ATOM 1535 C CA . ASN A 1 184 ? -6.023 18.218 1.259 1.00 69.12 184 ASN A CA 1
ATOM 1536 C C . ASN A 1 184 ? -5.843 19.132 0.033 1.00 69.12 184 ASN A C 1
ATOM 1538 O O . ASN A 1 184 ? -4.815 19.795 -0.116 1.00 69.12 184 ASN A O 1
ATOM 1542 N N . TYR A 1 185 ? -6.883 19.260 -0.803 1.00 64.44 185 TYR A N 1
ATOM 1543 C CA . TYR A 1 185 ? -6.870 20.128 -1.996 1.00 64.44 185 TYR A CA 1
ATOM 1544 C C . TYR A 1 185 ? -6.419 21.573 -1.699 1.00 64.44 185 TYR A C 1
ATOM 1546 O O . TYR A 1 185 ? -5.722 22.190 -2.505 1.00 64.44 185 TYR A O 1
ATOM 1554 N N . PHE A 1 186 ? -6.765 22.080 -0.513 1.00 64.88 186 PHE A N 1
ATOM 1555 C CA . PHE A 1 186 ? -6.458 23.437 -0.051 1.00 64.88 186 PHE A CA 1
ATOM 1556 C C . PHE A 1 186 ? -5.083 23.599 0.618 1.00 64.88 186 PHE A C 1
ATOM 1558 O O . PHE A 1 186 ? -4.767 24.694 1.076 1.00 64.88 186 PHE A O 1
ATOM 1565 N N . SER A 1 187 ? -4.272 22.542 0.701 1.00 77.94 187 SER A N 1
ATOM 1566 C CA . SER A 1 187 ? -2.947 22.623 1.319 1.00 77.94 187 SER A CA 1
ATOM 1567 C C . SER A 1 187 ? -1.960 23.433 0.480 1.00 77.94 187 SER A C 1
ATOM 1569 O O . SER A 1 187 ? -1.962 23.371 -0.757 1.00 77.94 187 SER A O 1
ATOM 1571 N N . SER A 1 188 ? -1.085 24.172 1.165 1.00 87.00 188 SER A N 1
ATOM 1572 C CA . SER A 1 188 ? -0.034 24.964 0.520 1.00 87.00 188 SER A CA 1
ATOM 1573 C C . SER A 1 188 ? 1.013 24.063 -0.152 1.00 87.00 188 SER A C 1
ATOM 1575 O O . SER A 1 188 ? 1.142 22.879 0.167 1.00 87.00 188 SER A O 1
ATOM 1577 N N . ALA A 1 189 ? 1.804 24.615 -1.079 1.00 87.88 189 ALA A N 1
ATOM 1578 C CA . ALA A 1 189 ? 2.916 23.876 -1.685 1.00 87.88 189 ALA A CA 1
ATOM 1579 C C . ALA A 1 189 ? 3.928 23.393 -0.628 1.00 87.88 189 ALA A C 1
ATOM 1581 O O . ALA A 1 189 ? 4.463 22.294 -0.735 1.00 87.88 189 ALA A O 1
ATOM 1582 N N . GLU A 1 190 ? 4.163 24.185 0.420 1.00 89.31 190 GLU A N 1
ATOM 1583 C CA . GLU A 1 190 ? 5.029 23.802 1.536 1.00 89.31 190 GLU A CA 1
ATOM 1584 C C . GLU A 1 190 ? 4.467 22.605 2.314 1.00 89.31 190 GLU A C 1
ATOM 1586 O O . GLU A 1 190 ? 5.193 21.650 2.587 1.00 89.31 190 GLU A O 1
ATOM 1591 N N . GLU A 1 191 ? 3.168 22.606 2.619 1.00 87.81 191 GLU A N 1
ATOM 1592 C CA . GLU A 1 191 ? 2.515 21.474 3.284 1.00 87.81 191 GLU A CA 1
ATOM 1593 C C . GLU A 1 191 ? 2.576 20.204 2.428 1.00 87.81 191 GLU A C 1
ATOM 1595 O O . GLU A 1 191 ? 2.904 19.134 2.942 1.00 87.81 191 GLU A O 1
ATOM 1600 N N . LYS A 1 192 ? 2.360 20.327 1.113 1.00 88.75 192 LYS A N 1
ATOM 1601 C CA . LYS A 1 192 ? 2.480 19.214 0.159 1.00 88.75 192 LYS A CA 1
ATOM 1602 C C . LYS A 1 192 ? 3.898 18.644 0.119 1.00 88.75 192 LYS A C 1
ATOM 1604 O O . LYS A 1 192 ? 4.059 17.426 0.184 1.00 88.75 192 LYS A O 1
ATOM 1609 N N . ARG A 1 193 ? 4.933 19.495 0.122 1.00 90.75 193 ARG A N 1
ATOM 1610 C CA . ARG A 1 193 ? 6.349 19.075 0.223 1.00 90.75 193 ARG A CA 1
ATOM 1611 C C . ARG A 1 193 ? 6.705 18.427 1.562 1.00 90.75 193 ARG A C 1
ATOM 1613 O O . ARG A 1 193 ? 7.719 17.734 1.671 1.00 90.75 193 ARG A O 1
ATOM 1620 N N . ASN A 1 194 ? 5.907 18.676 2.593 1.00 90.62 194 ASN A N 1
ATOM 1621 C CA . ASN A 1 194 ? 6.072 18.094 3.920 1.00 90.62 194 ASN A CA 1
ATOM 1622 C C . ASN A 1 194 ? 5.199 16.852 4.151 1.00 90.62 194 ASN A C 1
ATOM 1624 O O . ASN A 1 194 ? 5.319 16.234 5.208 1.00 90.62 194 ASN A O 1
ATOM 1628 N N . SER A 1 195 ? 4.377 16.455 3.177 1.00 92.38 195 SER A N 1
ATOM 1629 C CA . SER A 1 195 ? 3.579 15.229 3.229 1.00 92.38 195 SER A CA 1
ATOM 1630 C C . SER A 1 195 ? 4.443 13.964 3.138 1.00 92.38 195 SER A C 1
ATOM 1632 O O . SER A 1 195 ? 5.560 13.985 2.609 1.00 92.38 195 SER A O 1
ATOM 1634 N N . LEU A 1 196 ? 3.927 12.839 3.645 1.00 93.88 196 LEU A N 1
ATOM 1635 C CA . LEU A 1 196 ? 4.649 11.565 3.610 1.00 93.88 196 LEU A CA 1
ATOM 1636 C C . LEU A 1 196 ? 4.935 11.082 2.174 1.00 93.88 196 LEU A C 1
ATOM 1638 O O . LEU A 1 196 ? 6.104 10.799 1.908 1.00 93.88 196 LEU A O 1
ATOM 1642 N N . PRO A 1 197 ? 3.964 11.048 1.233 1.00 92.75 197 PRO A N 1
ATOM 1643 C CA . PRO A 1 197 ? 4.239 10.646 -0.149 1.00 92.75 197 PRO A CA 1
ATOM 1644 C C . PRO A 1 197 ? 5.367 11.458 -0.795 1.00 92.75 197 PRO A C 1
ATOM 1646 O O . PRO A 1 197 ? 6.248 10.889 -1.435 1.00 92.75 197 PRO A O 1
ATOM 1649 N N . TYR A 1 198 ? 5.408 12.778 -0.570 1.00 92.88 198 TYR A N 1
ATOM 1650 C CA . TYR A 1 198 ? 6.480 13.611 -1.115 1.00 92.88 198 TYR A CA 1
ATOM 1651 C C . TYR A 1 198 ? 7.840 13.304 -0.479 1.00 92.88 198 TYR A C 1
ATOM 1653 O O . TYR A 1 198 ? 8.850 13.275 -1.173 1.00 92.88 198 TYR A O 1
ATOM 1661 N N . LYS A 1 199 ? 7.898 13.031 0.830 1.00 94.19 199 LYS A N 1
ATOM 1662 C CA . LYS A 1 199 ? 9.162 12.649 1.482 1.00 94.19 199 LYS A CA 1
ATOM 1663 C C . LYS A 1 199 ? 9.672 11.280 1.042 1.00 94.19 199 LYS A C 1
ATOM 1665 O O . LYS A 1 199 ? 10.880 11.122 0.895 1.00 94.19 199 LYS A O 1
ATOM 1670 N N . LEU A 1 200 ? 8.776 10.335 0.764 1.00 94.12 200 LEU A N 1
ATOM 1671 C CA . LEU A 1 200 ? 9.134 9.061 0.137 1.00 94.12 200 LEU A CA 1
ATOM 1672 C C . LEU A 1 200 ? 9.679 9.280 -1.285 1.00 94.12 200 LEU A C 1
ATOM 1674 O O . LEU A 1 200 ? 10.692 8.687 -1.644 1.00 94.12 200 LEU A O 1
ATOM 1678 N N . PHE A 1 201 ? 9.060 10.181 -2.055 1.00 92.44 201 PHE A N 1
ATOM 1679 C CA . PHE A 1 201 ? 9.535 10.594 -3.379 1.00 92.44 201 PHE A CA 1
ATOM 1680 C C . PHE A 1 201 ? 10.929 11.227 -3.330 1.00 92.44 201 PHE A C 1
ATOM 1682 O O . PHE A 1 201 ? 11.793 10.867 -4.124 1.00 92.44 201 PHE A O 1
ATOM 1689 N N . GLU A 1 202 ? 11.196 12.117 -2.370 1.00 92.81 202 GLU A N 1
ATOM 1690 C CA . GLU A 1 202 ? 12.536 12.686 -2.170 1.00 92.81 202 GLU A CA 1
ATOM 1691 C C . GLU A 1 202 ? 13.577 11.628 -1.792 1.00 92.81 202 GLU A C 1
ATOM 1693 O O . GLU A 1 202 ? 14.695 11.684 -2.292 1.00 92.81 202 GLU A O 1
ATOM 1698 N N . ALA A 1 203 ? 13.213 10.659 -0.949 1.00 92.38 203 ALA A N 1
ATOM 1699 C CA . ALA A 1 203 ? 14.109 9.584 -0.524 1.00 92.38 203 ALA A CA 1
ATOM 1700 C C . ALA A 1 203 ? 14.457 8.585 -1.644 1.00 92.38 203 ALA A C 1
ATOM 1702 O O . ALA A 1 203 ? 15.449 7.872 -1.530 1.00 92.38 203 ALA A O 1
ATOM 1703 N N . ALA A 1 204 ? 13.658 8.538 -2.711 1.00 89.25 204 ALA A N 1
ATOM 1704 C CA . ALA A 1 204 ? 13.908 7.756 -3.922 1.00 89.25 204 ALA A CA 1
ATOM 1705 C C . ALA A 1 204 ? 14.438 8.628 -5.079 1.00 89.25 204 ALA A C 1
ATOM 1707 O O . ALA A 1 204 ? 14.135 8.387 -6.253 1.00 89.25 204 ALA A O 1
ATOM 1708 N N . ASP A 1 205 ? 15.183 9.685 -4.747 1.00 87.44 205 ASP A N 1
ATOM 1709 C CA . ASP A 1 205 ? 15.807 10.617 -5.693 1.00 87.44 205 ASP A CA 1
ATOM 1710 C C . ASP A 1 205 ? 14.824 11.260 -6.681 1.00 87.44 205 ASP A C 1
ATOM 1712 O O . ASP A 1 205 ? 15.171 11.599 -7.812 1.00 87.44 205 ASP A O 1
ATOM 1716 N N . LYS A 1 206 ? 13.570 11.450 -6.255 1.00 87.75 206 LYS A N 1
ATOM 1717 C CA . LYS A 1 206 ? 12.495 12.032 -7.071 1.00 87.75 206 LYS A CA 1
ATOM 1718 C C . LYS A 1 206 ? 12.237 11.250 -8.364 1.00 87.75 206 LYS A C 1
ATOM 1720 O O . LYS A 1 206 ? 11.830 11.825 -9.380 1.00 87.75 206 LYS A O 1
ATOM 1725 N N . SER A 1 207 ? 12.442 9.936 -8.317 1.00 82.88 207 SER A N 1
ATOM 1726 C CA . SER A 1 207 ? 12.213 9.044 -9.451 1.00 82.88 207 SER A CA 1
ATOM 1727 C C . SER A 1 207 ? 10.720 8.844 -9.689 1.00 82.88 207 SER A C 1
ATOM 1729 O O . SER A 1 207 ? 9.956 8.558 -8.768 1.00 82.88 207 SER A O 1
ATOM 1731 N N . LEU A 1 208 ? 10.285 9.008 -10.934 1.00 78.69 208 LEU A N 1
ATOM 1732 C CA . LEU A 1 208 ? 8.913 8.723 -11.347 1.00 78.69 208 LEU A CA 1
ATOM 1733 C C . LEU A 1 208 ? 8.825 7.286 -11.851 1.00 78.69 208 LEU A C 1
ATOM 1735 O O . LEU A 1 208 ? 9.713 6.856 -12.584 1.00 78.69 208 LEU A O 1
ATOM 1739 N N . ASN A 1 209 ? 7.714 6.611 -11.549 1.00 73.12 209 ASN A N 1
ATOM 1740 C CA . ASN A 1 209 ? 7.443 5.224 -11.923 1.00 73.12 209 ASN A CA 1
ATOM 1741 C C . ASN A 1 209 ? 8.455 4.239 -11.304 1.00 73.12 209 ASN A C 1
ATOM 1743 O O . ASN A 1 209 ? 9.549 4.016 -11.823 1.00 73.12 209 ASN A O 1
ATOM 1747 N N . LEU A 1 210 ? 8.100 3.652 -10.161 1.00 74.31 210 LEU A N 1
ATOM 1748 C CA . LEU A 1 210 ? 9.000 2.765 -9.426 1.00 74.31 210 LEU A CA 1
ATOM 1749 C C . LEU A 1 210 ? 8.983 1.357 -10.024 1.00 74.31 210 LEU A C 1
ATOM 1751 O O . LEU A 1 210 ? 8.119 0.532 -9.732 1.00 74.31 210 LEU A O 1
ATOM 1755 N N . TRP A 1 211 ? 9.965 1.101 -10.877 1.00 66.75 211 TRP A N 1
ATOM 1756 C CA . TRP A 1 211 ? 10.092 -0.136 -11.646 1.00 66.75 211 TRP A CA 1
ATOM 1757 C C . TRP A 1 211 ? 11.023 -1.183 -11.029 1.00 66.75 211 TRP A C 1
ATOM 1759 O O . TRP A 1 211 ? 11.153 -2.285 -11.558 1.00 66.75 211 TRP A O 1
ATOM 1769 N N . THR A 1 212 ? 11.709 -0.830 -9.945 1.00 68.00 212 THR A N 1
ATOM 1770 C CA . THR A 1 212 ? 12.739 -1.649 -9.300 1.00 68.00 212 THR A CA 1
ATOM 1771 C C . THR A 1 212 ? 12.730 -1.436 -7.786 1.00 68.00 212 THR A C 1
ATOM 1773 O O . THR A 1 212 ? 12.302 -0.387 -7.286 1.00 68.00 212 THR A O 1
ATOM 1776 N N . SER A 1 213 ? 13.263 -2.404 -7.030 1.00 72.94 213 SER A N 1
ATOM 1777 C CA . SER A 1 213 ? 13.377 -2.281 -5.566 1.00 72.94 213 SER A CA 1
ATOM 1778 C C . SER A 1 213 ? 14.318 -1.160 -5.158 1.00 72.94 213 SER A C 1
ATOM 1780 O O . SER A 1 213 ? 14.158 -0.597 -4.076 1.00 72.94 213 SER A O 1
ATOM 1782 N N . SER A 1 214 ? 15.250 -0.783 -6.041 1.00 72.69 214 SER A N 1
ATOM 1783 C CA . SER A 1 214 ? 16.222 0.279 -5.797 1.00 72.69 214 SER A CA 1
ATOM 1784 C C . SER A 1 214 ? 15.583 1.640 -5.522 1.00 72.69 214 SER A C 1
ATOM 1786 O O . SER A 1 214 ? 16.247 2.491 -4.944 1.00 72.69 214 SER A O 1
ATOM 1788 N N . TYR A 1 215 ? 14.293 1.824 -5.819 1.00 82.12 215 TYR A N 1
ATOM 1789 C CA . TYR A 1 215 ? 13.538 3.007 -5.402 1.00 82.12 215 TYR A CA 1
ATOM 1790 C C . TYR A 1 215 ? 12.658 2.771 -4.167 1.00 82.12 215 TYR A C 1
ATOM 1792 O O . TYR A 1 215 ? 12.624 3.601 -3.258 1.00 82.12 215 TYR A O 1
ATOM 1800 N N . TYR A 1 216 ? 11.977 1.623 -4.087 1.00 86.19 216 TYR A N 1
ATOM 1801 C CA . TYR A 1 216 ? 11.118 1.297 -2.944 1.00 86.19 216 TYR A CA 1
ATOM 1802 C C . TYR A 1 216 ? 11.903 1.131 -1.634 1.00 86.19 216 TYR A C 1
ATOM 1804 O O . TYR A 1 216 ? 11.395 1.493 -0.572 1.00 86.19 216 TYR A O 1
ATOM 1812 N N . TRP A 1 217 ? 13.135 0.611 -1.679 1.00 87.75 217 TRP A N 1
ATOM 1813 C CA . TRP A 1 217 ? 13.917 0.291 -0.481 1.00 87.75 217 TRP A CA 1
ATOM 1814 C C . TRP A 1 217 ? 14.414 1.564 0.192 1.00 87.75 217 TRP A C 1
ATOM 1816 O O . TRP A 1 217 ? 14.137 1.726 1.379 1.00 87.75 217 TRP A O 1
ATOM 1826 N N . PRO A 1 218 ? 15.081 2.501 -0.514 1.00 87.81 218 PRO A N 1
ATOM 1827 C CA . PRO A 1 218 ? 15.448 3.786 0.072 1.00 87.81 218 PRO A CA 1
ATOM 1828 C C . PRO A 1 218 ? 14.239 4.551 0.616 1.00 87.81 218 PRO A C 1
ATOM 1830 O O . PRO A 1 218 ? 14.282 5.020 1.755 1.00 87.81 218 PRO A O 1
ATOM 1833 N N . ALA A 1 219 ? 13.132 4.597 -0.137 1.00 91.50 219 ALA A N 1
ATOM 1834 C CA . ALA A 1 219 ? 11.899 5.237 0.314 1.00 91.50 219 ALA A CA 1
ATOM 1835 C C . ALA A 1 219 ? 11.377 4.609 1.617 1.00 91.50 219 ALA A C 1
ATOM 1837 O O . ALA A 1 219 ? 11.151 5.315 2.600 1.00 91.50 219 ALA A O 1
ATOM 1838 N N . THR A 1 220 ? 11.263 3.283 1.673 1.00 92.19 220 THR A N 1
ATOM 1839 C CA . THR A 1 220 ? 10.778 2.557 2.858 1.00 92.19 220 THR A CA 1
ATOM 1840 C C . THR A 1 220 ? 11.719 2.712 4.057 1.00 92.19 220 THR A C 1
ATOM 1842 O O . THR A 1 220 ? 11.276 3.027 5.164 1.00 92.19 220 THR A O 1
ATOM 1845 N N . ASN A 1 221 ? 13.029 2.571 3.839 1.00 90.38 221 ASN A N 1
ATOM 1846 C CA . ASN A 1 221 ? 14.060 2.701 4.874 1.00 90.38 221 ASN A CA 1
ATOM 1847 C C . ASN A 1 221 ? 14.166 4.131 5.429 1.00 90.38 221 ASN A C 1
ATOM 1849 O O . ASN A 1 221 ? 14.628 4.324 6.554 1.00 90.38 221 ASN A O 1
ATOM 1853 N N . SER A 1 222 ? 13.720 5.143 4.676 1.00 92.00 222 SER A N 1
ATOM 1854 C CA . SER A 1 222 ? 13.649 6.523 5.172 1.00 92.00 222 SER A CA 1
ATOM 1855 C C . SER A 1 222 ? 12.641 6.699 6.316 1.00 92.00 222 SER A C 1
ATOM 1857 O O . SER A 1 222 ? 12.786 7.623 7.124 1.00 92.00 222 SER A O 1
ATOM 1859 N N . ILE A 1 223 ? 11.657 5.797 6.412 1.00 92.94 223 ILE A N 1
ATOM 1860 C CA . ILE A 1 223 ? 10.606 5.782 7.434 1.00 92.94 223 ILE A CA 1
ATOM 1861 C C . ILE A 1 223 ? 10.897 4.738 8.506 1.00 92.94 223 ILE A C 1
ATOM 1863 O O . ILE A 1 223 ? 10.926 5.070 9.691 1.00 92.94 223 ILE A O 1
ATOM 1867 N N . ILE A 1 224 ? 11.155 3.492 8.105 1.00 88.31 224 ILE A N 1
ATOM 1868 C CA . ILE A 1 224 ? 11.400 2.395 9.040 1.00 88.31 224 ILE A CA 1
ATOM 1869 C C . ILE A 1 224 ? 12.873 2.421 9.455 1.00 88.31 224 ILE A C 1
ATOM 1871 O O . ILE A 1 224 ? 13.745 1.897 8.764 1.00 88.31 224 ILE A O 1
ATOM 1875 N N . LYS A 1 225 ? 13.162 3.047 10.598 1.00 79.31 225 LYS A N 1
ATOM 1876 C CA . LYS A 1 225 ? 14.537 3.298 11.057 1.00 79.31 225 LYS A CA 1
ATOM 1877 C C . LYS A 1 225 ? 15.015 2.320 12.128 1.00 79.31 225 LYS A C 1
ATOM 1879 O O . LYS A 1 225 ? 14.237 1.750 12.891 1.00 79.31 225 LYS A O 1
ATOM 1884 N N . GLY A 1 226 ? 16.339 2.193 12.226 1.00 77.44 226 GLY A N 1
ATOM 1885 C CA . GLY A 1 226 ? 17.019 1.518 13.333 1.00 77.44 226 GLY A CA 1
ATOM 1886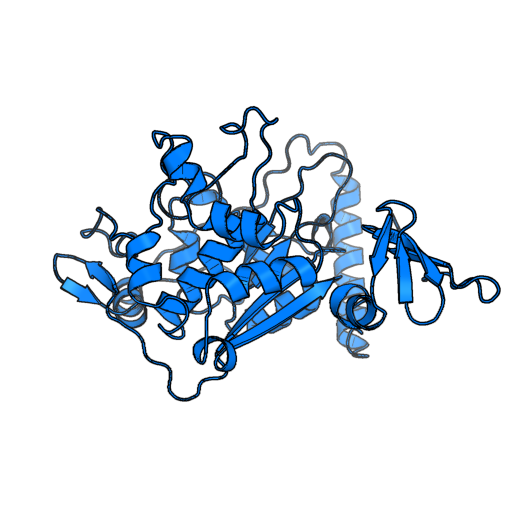 C C . GLY A 1 226 ? 16.628 0.048 13.471 1.00 77.44 226 GLY A C 1
ATOM 1887 O O . GLY A 1 226 ? 16.520 -0.671 12.486 1.00 77.44 226 GLY A O 1
ATOM 1888 N N . GLU A 1 227 ? 16.399 -0.413 14.699 1.00 75.31 227 GLU A N 1
ATOM 1889 C CA . GLU A 1 227 ? 16.039 -1.812 14.971 1.00 75.31 227 GLU A CA 1
ATOM 1890 C C . GLU A 1 227 ? 14.664 -2.214 14.409 1.00 75.31 227 GLU A C 1
ATOM 1892 O O . GLU A 1 227 ? 14.400 -3.407 14.250 1.00 75.31 227 GLU A O 1
ATOM 1897 N N . SER A 1 228 ? 13.793 -1.256 14.064 1.00 80.81 228 SER A N 1
ATOM 1898 C CA . SER A 1 228 ? 12.494 -1.574 13.467 1.00 80.81 228 SER A CA 1
ATOM 1899 C C . SER A 1 228 ? 12.644 -2.236 12.103 1.00 80.81 228 SER A C 1
ATOM 1901 O O . SER A 1 228 ? 11.915 -3.186 11.845 1.00 80.81 228 SER A O 1
ATOM 1903 N N . ILE A 1 229 ? 13.611 -1.843 11.258 1.00 83.31 229 ILE A N 1
ATOM 1904 C CA . ILE A 1 229 ? 13.732 -2.423 9.904 1.00 83.31 229 ILE A CA 1
ATOM 1905 C C . ILE A 1 229 ? 14.002 -3.928 9.937 1.00 83.31 229 ILE A C 1
ATOM 1907 O O . ILE A 1 229 ? 13.501 -4.671 9.100 1.00 83.31 229 ILE A O 1
ATOM 1911 N N . LYS A 1 230 ? 14.713 -4.412 10.962 1.00 84.44 230 LYS A N 1
ATOM 1912 C CA . LYS A 1 230 ? 15.014 -5.842 11.133 1.00 84.44 230 LYS A CA 1
ATOM 1913 C C . LYS A 1 230 ? 13.761 -6.684 11.389 1.00 84.44 230 LYS A C 1
ATOM 1915 O O . LYS A 1 230 ? 13.790 -7.896 11.189 1.00 84.44 230 LYS A O 1
ATOM 1920 N N . LYS A 1 231 ? 12.664 -6.053 11.819 1.00 89.50 231 LYS A N 1
ATOM 1921 C CA . LYS A 1 231 ? 11.364 -6.699 12.042 1.00 89.50 231 LYS A CA 1
ATOM 1922 C C . LYS A 1 231 ? 10.552 -6.856 10.765 1.00 89.50 231 LYS A C 1
ATOM 1924 O O . LYS A 1 231 ? 9.509 -7.499 10.818 1.00 89.50 231 LYS A O 1
ATOM 1929 N N . TRP A 1 232 ? 11.002 -6.292 9.649 1.00 92.38 232 TRP A N 1
ATOM 1930 C CA . TRP A 1 232 ? 10.261 -6.285 8.398 1.00 92.38 232 TRP A CA 1
ATOM 1931 C C . TRP A 1 232 ? 11.056 -6.979 7.288 1.00 92.38 232 TRP A C 1
ATOM 1933 O O . TRP A 1 232 ? 12.286 -6.919 7.217 1.00 92.38 232 TRP A O 1
ATOM 1943 N N . ASN A 1 233 ? 10.348 -7.718 6.444 1.00 91.88 233 ASN A N 1
ATOM 1944 C CA . ASN A 1 233 ? 10.833 -8.194 5.163 1.00 91.88 233 ASN A CA 1
ATOM 1945 C C . ASN A 1 233 ? 10.311 -7.258 4.090 1.00 91.88 233 ASN A C 1
ATOM 1947 O O . ASN A 1 233 ? 9.110 -7.023 4.050 1.00 91.88 233 ASN A O 1
ATOM 1951 N N . LEU A 1 234 ? 11.195 -6.761 3.236 1.00 91.81 234 LEU A N 1
ATOM 1952 C CA . LEU A 1 234 ? 10.800 -6.074 2.016 1.00 91.81 234 LEU A CA 1
ATOM 1953 C C . LEU A 1 234 ? 10.971 -7.074 0.874 1.00 91.81 234 LEU A C 1
ATOM 1955 O O . LEU A 1 234 ? 12.019 -7.719 0.803 1.00 91.81 234 LEU A O 1
ATOM 1959 N N . ASP A 1 235 ? 9.963 -7.212 0.019 1.00 89.50 235 ASP A N 1
ATOM 1960 C CA . ASP A 1 235 ? 10.045 -8.041 -1.186 1.00 89.50 235 ASP A CA 1
ATOM 1961 C C . ASP A 1 235 ? 9.441 -7.305 -2.382 1.00 89.50 235 ASP A C 1
ATOM 1963 O O . ASP A 1 235 ? 8.522 -6.497 -2.245 1.00 89.50 235 ASP A O 1
ATOM 1967 N N . GLY A 1 236 ? 10.022 -7.516 -3.555 1.00 85.31 236 GLY A N 1
ATOM 1968 C CA . GLY A 1 236 ? 9.670 -6.784 -4.756 1.00 85.31 236 GLY A CA 1
ATOM 1969 C C . GLY A 1 236 ? 10.499 -7.212 -5.953 1.00 85.31 236 GLY A C 1
ATOM 1970 O O . GLY A 1 236 ? 11.700 -7.452 -5.844 1.00 85.31 236 GLY A O 1
ATOM 1971 N N . LYS A 1 237 ? 9.833 -7.344 -7.101 1.00 75.38 237 LYS A N 1
ATOM 1972 C CA . LYS A 1 237 ? 10.433 -7.867 -8.331 1.00 75.38 237 LYS A CA 1
ATOM 1973 C C . LYS A 1 237 ? 9.615 -7.495 -9.561 1.00 75.38 237 LYS A C 1
ATOM 1975 O O . LYS A 1 237 ? 8.394 -7.321 -9.498 1.00 75.38 237 LYS A O 1
ATOM 1980 N N . TYR A 1 238 ? 10.284 -7.446 -10.705 1.00 71.06 238 TYR A N 1
ATOM 1981 C CA . TYR A 1 238 ? 9.644 -7.391 -12.012 1.00 71.06 238 TYR A CA 1
ATOM 1982 C C . TYR A 1 238 ? 8.911 -8.703 -12.353 1.00 71.06 238 TYR A C 1
ATOM 1984 O O . TYR A 1 238 ? 9.318 -9.792 -11.946 1.00 71.06 238 TYR A O 1
ATOM 1992 N N . GLY A 1 239 ? 7.819 -8.611 -13.119 1.00 66.06 239 GLY A N 1
ATOM 1993 C CA . GLY A 1 239 ? 6.980 -9.772 -13.451 1.00 66.06 239 GLY A CA 1
ATOM 1994 C C . GLY A 1 239 ? 6.129 -10.237 -12.268 1.00 66.06 239 GLY A C 1
ATOM 1995 O O . GLY A 1 239 ? 5.879 -11.426 -12.089 1.00 66.06 239 GLY A O 1
ATOM 1996 N N . GLY A 1 240 ? 5.705 -9.286 -11.441 1.00 70.38 240 GLY A N 1
ATOM 1997 C CA . GLY A 1 240 ? 5.269 -9.527 -10.076 1.00 70.38 240 GLY A CA 1
ATOM 1998 C C . GLY A 1 240 ? 3.876 -10.115 -9.866 1.00 70.38 240 GLY A C 1
ATOM 1999 O O . GLY A 1 240 ? 3.475 -10.260 -8.719 1.00 70.38 240 GLY A O 1
ATOM 2000 N N . TYR A 1 241 ? 3.144 -10.481 -10.921 1.00 76.00 241 TYR A N 1
ATOM 2001 C CA . TYR A 1 241 ? 1.789 -11.032 -10.795 1.00 76.00 241 TYR A CA 1
ATOM 2002 C C . TYR A 1 241 ? 1.717 -12.273 -9.907 1.00 76.00 241 TYR A C 1
ATOM 2004 O O . TYR A 1 241 ? 0.952 -12.306 -8.951 1.00 76.00 241 TYR A O 1
ATOM 2012 N N . TYR A 1 242 ? 2.540 -13.281 -10.204 1.00 77.50 242 TYR A N 1
ATOM 2013 C CA . TYR A 1 242 ? 2.514 -14.542 -9.467 1.00 77.50 242 TYR A CA 1
ATOM 2014 C C . TYR A 1 242 ? 2.858 -14.324 -7.987 1.00 77.50 242 TYR A C 1
ATOM 2016 O O . TYR A 1 242 ? 2.187 -14.852 -7.107 1.00 77.50 242 TYR A O 1
ATOM 2024 N N . ARG A 1 243 ? 3.842 -13.462 -7.698 1.00 82.12 243 ARG A N 1
ATOM 2025 C CA . ARG A 1 243 ? 4.194 -13.082 -6.322 1.00 82.12 243 ARG A CA 1
ATOM 2026 C C . ARG A 1 243 ? 3.084 -12.299 -5.635 1.00 82.12 243 ARG A C 1
ATOM 2028 O O . ARG A 1 243 ? 2.772 -12.590 -4.488 1.00 82.12 243 ARG A O 1
ATOM 2035 N N . ALA A 1 244 ? 2.472 -11.346 -6.333 1.00 87.19 244 ALA A N 1
ATOM 2036 C CA . ALA A 1 244 ? 1.311 -10.622 -5.838 1.00 87.19 244 ALA A CA 1
ATOM 2037 C C . ALA A 1 244 ? 0.192 -11.597 -5.456 1.00 87.19 244 ALA A C 1
ATOM 2039 O O . ALA A 1 244 ? -0.318 -11.533 -4.347 1.00 87.19 244 ALA A O 1
ATOM 2040 N N . TRP A 1 245 ? -0.119 -12.559 -6.323 1.00 87.25 245 TRP A N 1
ATOM 2041 C CA . TRP A 1 245 ? -1.110 -13.597 -6.063 1.00 87.25 245 TRP A CA 1
ATOM 2042 C C . TRP A 1 245 ? -0.754 -14.445 -4.839 1.00 87.25 245 TRP A C 1
ATOM 2044 O O . TRP A 1 245 ? -1.573 -14.569 -3.929 1.00 87.25 245 TRP A O 1
ATOM 2054 N N . GLU A 1 246 ? 0.483 -14.944 -4.754 1.00 88.19 246 GLU A N 1
ATOM 2055 C CA . GLU A 1 246 ? 0.961 -15.708 -3.596 1.00 88.19 246 GLU A CA 1
ATOM 2056 C C . GLU A 1 246 ? 0.833 -14.927 -2.283 1.00 88.19 246 GLU A C 1
ATOM 2058 O O . GLU A 1 246 ? 0.488 -15.508 -1.254 1.00 88.19 246 GLU A O 1
ATOM 2063 N N . TYR A 1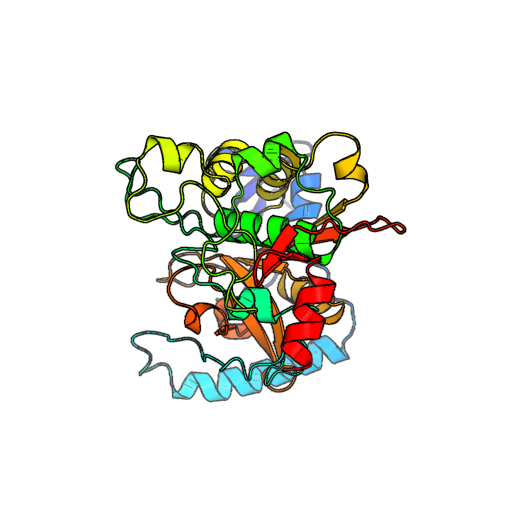 247 ? 1.129 -13.627 -2.297 1.00 92.62 247 TYR A N 1
ATOM 2064 C CA . TYR A 1 247 ? 1.041 -12.775 -1.116 1.00 92.62 247 TYR A CA 1
ATOM 2065 C C . TYR A 1 247 ? -0.391 -12.452 -0.723 1.00 92.62 247 TYR A C 1
ATOM 2067 O O . TYR A 1 247 ? -0.737 -12.560 0.455 1.00 92.62 247 TYR A O 1
ATOM 2075 N N . ILE A 1 248 ? -1.240 -12.148 -1.702 1.00 92.94 248 ILE A N 1
ATOM 2076 C CA . ILE A 1 248 ? -2.656 -11.894 -1.458 1.00 92.94 248 ILE A CA 1
ATOM 2077 C C . ILE A 1 248 ? -3.306 -13.118 -0.828 1.00 92.94 248 ILE A C 1
ATOM 2079 O O . ILE A 1 248 ? -3.960 -12.958 0.193 1.00 92.94 248 ILE A O 1
ATOM 2083 N N . LEU A 1 249 ? -3.046 -14.328 -1.337 1.00 90.25 249 LEU A N 1
ATOM 2084 C CA . LEU A 1 249 ? -3.558 -15.574 -0.747 1.00 90.25 249 LEU A CA 1
ATOM 2085 C C . LEU A 1 249 ? -3.035 -15.867 0.671 1.00 90.25 249 LEU A C 1
ATOM 2087 O O . LEU A 1 249 ? -3.627 -16.670 1.393 1.00 90.25 249 LEU A O 1
ATOM 2091 N N . LYS A 1 250 ? -1.929 -15.234 1.080 1.00 93.12 250 LYS A N 1
ATOM 2092 C CA . LYS A 1 250 ? -1.393 -15.283 2.451 1.00 93.12 250 LYS A CA 1
ATOM 2093 C C . LYS A 1 250 ? -1.948 -14.170 3.348 1.00 93.12 250 LYS A C 1
ATOM 2095 O O . LYS A 1 250 ? -1.528 -14.067 4.499 1.00 93.12 250 LYS A O 1
ATOM 2100 N N . GLY A 1 251 ? -2.855 -13.333 2.846 1.00 93.75 251 GLY A N 1
ATOM 2101 C CA . GLY A 1 251 ? -3.404 -12.196 3.580 1.00 93.75 251 GLY A CA 1
ATOM 2102 C C . GLY A 1 251 ? -2.476 -10.976 3.635 1.00 93.75 251 GLY A C 1
ATOM 2103 O O . GLY A 1 251 ? -2.609 -10.151 4.539 1.00 93.75 251 GLY A O 1
ATOM 2104 N N . VAL A 1 252 ? -1.531 -10.850 2.697 1.00 96.12 252 VAL A N 1
ATOM 2105 C CA . VAL A 1 252 ? -0.575 -9.734 2.627 1.00 96.12 252 VAL A CA 1
ATOM 2106 C C . VAL A 1 252 ? -0.915 -8.835 1.432 1.00 96.12 252 VAL A C 1
ATOM 2108 O O . VAL A 1 252 ? -0.836 -9.299 0.293 1.00 96.12 252 VAL A O 1
ATOM 2111 N N . PRO A 1 253 ? -1.280 -7.554 1.643 1.00 96.56 253 PRO A N 1
ATOM 2112 C CA . PRO A 1 253 ? -1.529 -6.635 0.539 1.00 96.56 253 PRO A CA 1
ATOM 2113 C C . PRO A 1 253 ? -0.225 -6.277 -0.173 1.00 96.56 253 PRO A C 1
ATOM 2115 O O . PRO A 1 253 ? 0.856 -6.264 0.422 1.00 96.56 253 PRO A O 1
ATOM 2118 N N . VAL A 1 254 ? -0.321 -5.951 -1.457 1.00 94.00 254 VAL A N 1
ATOM 2119 C CA . VAL A 1 254 ? 0.851 -5.652 -2.287 1.00 94.00 254 VAL A CA 1
ATOM 2120 C C . VAL A 1 254 ? 0.601 -4.435 -3.159 1.00 94.00 254 VAL A C 1
ATOM 2122 O O . VAL A 1 254 ? -0.528 -4.168 -3.560 1.00 94.00 254 VAL A O 1
ATOM 2125 N N . ILE A 1 255 ? 1.662 -3.716 -3.501 1.00 92.06 255 ILE A N 1
ATOM 2126 C CA . ILE A 1 255 ? 1.630 -2.747 -4.592 1.00 92.06 255 ILE A CA 1
ATOM 2127 C C . ILE A 1 255 ? 1.897 -3.491 -5.891 1.00 92.06 255 ILE A C 1
ATOM 2129 O O . ILE A 1 255 ? 2.835 -4.286 -5.976 1.00 92.06 255 ILE A O 1
ATOM 2133 N N . LEU A 1 256 ? 1.091 -3.195 -6.904 1.00 85.94 256 LEU A N 1
ATOM 2134 C CA . LEU A 1 256 ? 1.276 -3.660 -8.268 1.00 85.94 256 LEU A CA 1
ATOM 2135 C C . LEU A 1 256 ? 1.248 -2.444 -9.198 1.00 85.94 256 LEU A C 1
ATOM 2137 O O . LEU A 1 256 ? 0.219 -1.775 -9.314 1.00 85.94 256 LEU A O 1
ATOM 2141 N N . SER A 1 257 ? 2.377 -2.126 -9.835 1.00 78.19 257 SER A N 1
ATOM 2142 C CA . SER A 1 257 ? 2.451 -1.044 -10.825 1.00 78.19 257 SER A CA 1
ATOM 2143 C C . SER A 1 257 ? 2.182 -1.576 -12.232 1.00 78.19 257 SER A C 1
ATOM 2145 O O . SER A 1 257 ? 2.700 -2.621 -12.623 1.00 78.19 257 SER A O 1
ATOM 2147 N N . SER A 1 258 ? 1.332 -0.897 -13.005 1.00 66.12 258 SER A N 1
ATOM 2148 C CA . SER A 1 258 ? 0.963 -1.337 -14.357 1.00 66.12 258 SER A CA 1
ATOM 2149 C C . SER A 1 258 ? 2.149 -1.250 -15.316 1.00 66.12 258 SER A C 1
ATOM 2151 O O . SER A 1 258 ? 2.831 -0.228 -15.344 1.00 66.12 258 SER A O 1
ATOM 2153 N N . ALA A 1 259 ? 2.343 -2.255 -16.171 1.00 49.47 259 ALA A N 1
ATOM 2154 C CA . ALA A 1 259 ? 3.256 -2.130 -17.303 1.00 49.47 259 ALA A CA 1
ATOM 2155 C C . ALA A 1 259 ? 2.622 -1.258 -18.395 1.00 49.47 259 ALA A C 1
ATOM 2157 O O . ALA A 1 259 ? 1.437 -1.403 -18.697 1.00 49.47 259 ALA A O 1
ATOM 2158 N N . MET A 1 260 ? 3.412 -0.371 -19.001 1.00 45.34 260 MET A N 1
ATOM 2159 C CA . MET A 1 260 ? 2.988 0.527 -20.081 1.00 45.34 260 MET A CA 1
ATOM 2160 C C . MET A 1 260 ? 2.158 -0.203 -21.152 1.00 45.34 260 MET A C 1
ATOM 2162 O O . MET A 1 260 ? 2.649 -1.106 -21.832 1.00 45.34 260 MET A O 1
ATOM 2166 N N . MET A 1 261 ? 0.926 0.251 -21.390 1.00 38.28 261 MET A N 1
ATOM 2167 C CA . MET A 1 261 ? 0.197 -0.072 -22.614 1.00 38.28 261 MET A CA 1
ATOM 2168 C C . MET A 1 261 ? -0.091 1.202 -23.390 1.00 38.28 261 MET A C 1
ATOM 2170 O O . MET A 1 261 ? -1.101 1.841 -23.139 1.00 38.28 261 MET A O 1
ATOM 2174 N N . TRP A 1 262 ? 0.821 1.517 -24.319 1.00 35.62 262 TRP A N 1
ATOM 2175 C CA . TRP A 1 262 ? 0.759 2.349 -25.538 1.00 35.62 262 TRP A CA 1
ATOM 2176 C C . TRP A 1 262 ? 0.070 3.735 -25.514 1.00 35.62 262 TRP A C 1
ATOM 2178 O O . TRP A 1 262 ? 0.499 4.594 -26.277 1.00 35.62 262 TRP A O 1
ATOM 2188 N N . HIS A 1 263 ? -0.896 4.007 -24.635 1.00 36.62 263 HIS A N 1
ATOM 2189 C CA . HIS A 1 263 ? -1.594 5.283 -24.453 1.00 36.62 263 HIS A CA 1
ATOM 2190 C C . HIS A 1 263 ? -2.035 5.575 -22.998 1.00 36.62 263 HIS A C 1
ATOM 2192 O O . HIS A 1 263 ? -2.543 6.666 -22.751 1.00 36.62 263 HIS A O 1
ATOM 2198 N N . ASP A 1 264 ? -1.852 4.649 -22.046 1.00 47.50 264 ASP A N 1
ATOM 2199 C CA . ASP A 1 264 ? -2.256 4.835 -20.640 1.00 47.50 264 ASP A CA 1
ATOM 2200 C C . ASP A 1 264 ? -1.123 5.414 -19.772 1.00 47.50 264 ASP A C 1
ATOM 2202 O O . ASP A 1 264 ? 0.058 5.105 -19.950 1.00 47.50 264 ASP A O 1
ATOM 2206 N N . THR A 1 265 ? -1.500 6.248 -18.800 1.00 53.09 265 THR A N 1
ATOM 2207 C CA . THR A 1 265 ? -0.613 6.716 -17.728 1.00 53.09 265 THR A CA 1
ATOM 2208 C C . THR A 1 265 ? -0.209 5.542 -16.840 1.00 53.09 265 THR A C 1
ATOM 2210 O O . THR A 1 265 ? -1.077 4.778 -16.418 1.00 53.09 265 THR A O 1
ATOM 2213 N N . ASN A 1 266 ? 1.080 5.421 -16.516 1.00 64.81 266 ASN A N 1
ATOM 2214 C CA . ASN A 1 266 ? 1.539 4.481 -15.493 1.00 64.81 266 ASN A CA 1
ATOM 2215 C C . ASN A 1 266 ? 0.804 4.760 -14.179 1.00 64.81 266 ASN A C 1
ATOM 2217 O O . ASN A 1 266 ? 0.697 5.918 -13.770 1.00 64.81 266 ASN A O 1
ATOM 2221 N N . HIS A 1 267 ? 0.292 3.706 -13.545 1.00 77.12 267 HIS A N 1
ATOM 2222 C CA . HIS A 1 267 ? -0.382 3.812 -12.260 1.00 77.12 267 HIS A CA 1
ATOM 2223 C C . HIS A 1 267 ? 0.040 2.684 -11.324 1.00 77.12 267 HIS A C 1
ATOM 2225 O O . HIS A 1 267 ? 0.377 1.578 -11.760 1.00 77.12 267 HIS A O 1
ATOM 2231 N N . ALA A 1 268 ? -0.006 2.968 -10.027 1.00 82.94 268 ALA A N 1
ATOM 2232 C CA . ALA A 1 268 ? 0.270 2.009 -8.973 1.00 82.94 268 ALA A CA 1
ATOM 2233 C C . ALA A 1 268 ? -0.989 1.752 -8.165 1.00 82.94 268 ALA A C 1
ATOM 2235 O O . ALA A 1 268 ? -1.668 2.680 -7.730 1.00 82.94 268 ALA A O 1
ATOM 2236 N N . TYR A 1 269 ? -1.272 0.478 -7.951 1.00 86.62 269 TYR A N 1
ATOM 2237 C CA . TYR A 1 269 ? -2.459 0.041 -7.249 1.00 86.62 269 TYR A CA 1
ATOM 2238 C C . TYR A 1 269 ? -2.057 -0.763 -6.018 1.00 86.62 269 TYR A C 1
ATOM 2240 O O . TYR A 1 269 ? -1.066 -1.495 -6.060 1.00 86.62 269 TYR A O 1
ATOM 2248 N N . ILE A 1 270 ? -2.854 -0.691 -4.956 1.00 92.06 270 ILE A N 1
ATOM 2249 C CA . ILE A 1 270 ? -2.753 -1.643 -3.848 1.00 92.06 270 ILE A CA 1
ATOM 2250 C C . ILE A 1 270 ? -3.717 -2.784 -4.119 1.00 92.06 270 ILE A C 1
ATOM 2252 O O . ILE A 1 270 ? -4.928 -2.593 -4.077 1.00 92.06 270 ILE A O 1
ATOM 2256 N N . MET A 1 271 ? -3.186 -3.971 -4.376 1.00 93.31 271 MET A N 1
ATOM 2257 C CA . MET A 1 271 ? -3.976 -5.193 -4.404 1.00 93.31 271 MET A CA 1
ATOM 2258 C C . MET A 1 271 ? -4.195 -5.663 -2.970 1.00 93.31 271 MET A C 1
ATOM 2260 O O . MET A 1 271 ? -3.259 -5.701 -2.166 1.00 93.31 271 MET A O 1
ATOM 2264 N N . TYR A 1 272 ? -5.433 -6.022 -2.654 1.00 95.19 272 TYR A N 1
ATOM 2265 C CA . TYR A 1 272 ? -5.827 -6.511 -1.330 1.00 95.19 272 TYR A CA 1
ATOM 2266 C C . TYR A 1 272 ? -6.855 -7.652 -1.404 1.00 95.19 272 TYR A C 1
ATOM 2268 O O . TYR A 1 272 ? -7.336 -8.133 -0.382 1.00 95.19 272 TYR A O 1
ATOM 2276 N N . GLY A 1 273 ? -7.182 -8.130 -2.603 1.00 93.12 273 GLY A N 1
ATOM 2277 C CA . GLY A 1 273 ? -7.967 -9.340 -2.794 1.00 93.12 273 GLY A CA 1
ATOM 2278 C C . GLY A 1 273 ? -7.735 -9.957 -4.161 1.00 93.12 273 GLY A C 1
ATOM 2279 O O . GLY A 1 273 ? -7.063 -9.381 -5.014 1.00 93.12 273 GLY A O 1
ATOM 2280 N N . TYR A 1 274 ? -8.270 -11.151 -4.357 1.00 90.25 274 TYR A N 1
ATOM 2281 C CA . TYR A 1 274 ? -8.163 -11.903 -5.595 1.00 90.25 274 TYR A CA 1
ATOM 2282 C C . TYR A 1 274 ? -9.404 -12.766 -5.787 1.00 90.25 274 TYR A C 1
ATOM 2284 O O . TYR A 1 274 ? -9.851 -13.457 -4.869 1.00 90.25 274 TYR A O 1
ATOM 2292 N N . ASP A 1 275 ? -9.956 -12.743 -6.992 1.00 85.06 275 ASP A N 1
ATOM 2293 C CA . ASP A 1 275 ? -11.050 -13.610 -7.379 1.00 85.06 275 ASP A CA 1
ATOM 2294 C C . ASP A 1 275 ? -10.565 -14.722 -8.309 1.00 85.06 275 ASP A C 1
ATOM 2296 O O . ASP A 1 275 ? -10.154 -14.477 -9.438 1.00 85.06 275 ASP A O 1
ATOM 2300 N N . SER A 1 276 ? -10.653 -15.968 -7.845 1.00 80.25 276 SER A N 1
ATOM 2301 C CA . SER A 1 276 ? -10.213 -17.147 -8.596 1.00 80.25 276 SER A CA 1
ATOM 2302 C C . SER A 1 276 ? -11.141 -17.494 -9.760 1.00 80.25 276 SER A C 1
ATOM 2304 O O . SER A 1 276 ? -10.702 -18.158 -10.697 1.00 80.25 276 SER A O 1
ATOM 2306 N N . ASN A 1 277 ? -12.405 -17.057 -9.715 1.00 76.00 277 ASN A N 1
ATOM 2307 C CA . ASN A 1 277 ? -13.366 -17.307 -10.790 1.00 76.00 277 ASN A CA 1
ATOM 2308 C C . ASN A 1 277 ? -13.073 -16.439 -12.017 1.00 76.00 277 ASN A C 1
ATOM 2310 O O . ASN A 1 277 ? -13.095 -16.939 -13.140 1.00 76.00 277 ASN A O 1
ATOM 2314 N N . SER A 1 278 ? -12.812 -15.149 -11.796 1.00 72.38 278 SER A N 1
ATOM 2315 C CA . SER A 1 278 ? -12.486 -14.194 -12.859 1.00 72.38 278 SER A CA 1
ATOM 2316 C C . SER A 1 278 ? -10.988 -14.041 -13.126 1.00 72.38 278 SER A C 1
ATOM 2318 O O . SER A 1 278 ? -10.634 -13.448 -14.141 1.00 72.38 278 SER A O 1
ATOM 2320 N N . ASP A 1 279 ? -10.122 -14.590 -12.266 1.00 75.50 279 ASP A N 1
ATOM 2321 C CA . ASP A 1 279 ? -8.661 -14.448 -12.344 1.00 75.50 279 ASP A CA 1
ATOM 2322 C C . ASP A 1 279 ? -8.216 -12.973 -12.301 1.00 75.50 279 ASP A C 1
ATOM 2324 O O . ASP A 1 279 ? -7.357 -12.511 -13.054 1.00 75.50 279 ASP A O 1
ATOM 2328 N N . MET A 1 280 ? -8.861 -12.201 -11.423 1.00 81.38 280 MET A N 1
ATOM 2329 C CA . MET A 1 280 ? -8.632 -10.765 -11.270 1.00 81.38 280 MET A CA 1
ATOM 2330 C C . MET A 1 280 ? -8.278 -10.425 -9.831 1.00 81.38 280 MET A C 1
ATOM 2332 O O . MET A 1 280 ? -8.858 -10.954 -8.882 1.00 81.38 280 MET A O 1
ATOM 2336 N N . PHE A 1 281 ? -7.359 -9.482 -9.656 1.00 87.06 281 PHE A N 1
ATOM 2337 C CA . PHE A 1 281 ? -7.143 -8.889 -8.347 1.00 87.06 281 PHE A CA 1
ATOM 2338 C C . PHE A 1 281 ? -8.216 -7.864 -8.022 1.00 87.06 281 PHE A C 1
ATOM 2340 O O . PHE A 1 281 ? -8.617 -7.095 -8.886 1.00 87.06 281 PHE A O 1
ATOM 2347 N N . LEU A 1 282 ? -8.600 -7.794 -6.757 1.00 89.31 282 LEU A N 1
ATOM 2348 C CA . LEU A 1 282 ? -9.299 -6.656 -6.186 1.00 89.31 282 LEU A CA 1
ATOM 2349 C C . LEU A 1 282 ? -8.262 -5.674 -5.639 1.00 89.31 282 LEU A C 1
ATOM 2351 O O . LEU A 1 282 ? -7.414 -6.050 -4.820 1.00 89.31 282 LEU A O 1
ATOM 2355 N N . GLY A 1 283 ? -8.336 -4.421 -6.073 1.00 90.50 283 GLY A N 1
ATOM 2356 C CA . GLY A 1 283 ? -7.383 -3.410 -5.654 1.00 90.50 283 GLY A CA 1
ATOM 2357 C C . GLY A 1 283 ? -7.932 -1.995 -5.603 1.00 90.50 283 GLY A C 1
ATOM 2358 O O . GLY A 1 283 ? -8.958 -1.663 -6.200 1.00 90.50 283 GLY A O 1
ATOM 2359 N N . SER A 1 284 ? -7.193 -1.160 -4.880 1.00 89.44 284 SER A N 1
ATOM 2360 C CA . SER A 1 284 ? -7.415 0.271 -4.772 1.00 89.44 284 SER A CA 1
ATOM 2361 C C . SER A 1 284 ? -6.488 1.034 -5.701 1.00 89.44 284 SER A C 1
ATOM 2363 O O . SER A 1 284 ? -5.294 0.747 -5.800 1.00 89.44 284 SER A O 1
ATOM 2365 N N . GLN A 1 285 ? -7.052 2.036 -6.371 1.00 83.06 285 GLN A N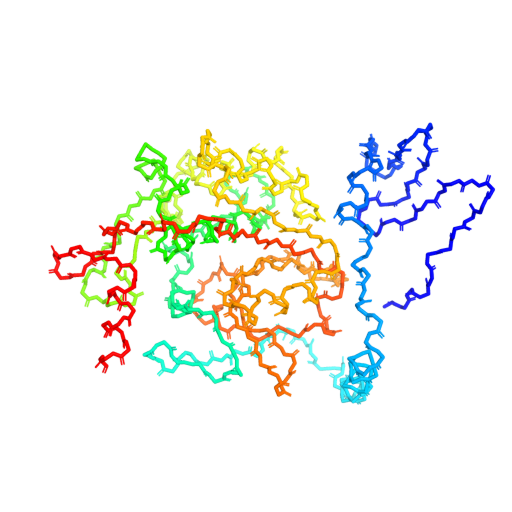 1
ATOM 2366 C CA . GLN A 1 285 ? -6.297 2.995 -7.165 1.00 83.06 285 GLN A CA 1
ATOM 2367 C C . GLN A 1 285 ? -5.588 4.049 -6.304 1.00 83.06 285 GLN A C 1
ATOM 2369 O O . GLN A 1 285 ? -4.758 4.784 -6.830 1.00 83.06 285 GLN A O 1
ATOM 2374 N N . CYS A 1 286 ? -5.912 4.165 -5.014 1.00 82.62 286 CYS A N 1
ATOM 2375 C CA . CYS A 1 286 ? -5.355 5.176 -4.111 1.00 82.62 286 CYS A CA 1
ATOM 2376 C C . CYS A 1 286 ? -5.499 6.629 -4.629 1.00 82.62 286 CYS A C 1
ATOM 2378 O O . CYS A 1 286 ? -4.741 7.517 -4.237 1.00 82.62 286 CYS A O 1
ATOM 2380 N N . PHE A 1 287 ? -6.462 6.890 -5.522 1.00 76.69 287 PHE A N 1
ATOM 2381 C CA . PHE A 1 287 ? -6.831 8.227 -6.001 1.00 76.69 287 PHE A CA 1
ATOM 2382 C C . PHE A 1 287 ? -8.332 8.299 -6.285 1.00 76.69 287 PHE A C 1
ATOM 2384 O O . PHE A 1 287 ? -8.933 7.298 -6.668 1.00 76.69 287 PHE A O 1
ATOM 2391 N N . GLY A 1 288 ? -8.949 9.472 -6.136 1.00 73.19 288 GLY A N 1
ATOM 2392 C CA . GLY A 1 288 ? -10.359 9.676 -6.461 1.00 73.19 288 GLY A CA 1
ATOM 2393 C C . GLY A 1 288 ? -11.330 9.225 -5.365 1.00 73.19 288 GLY A C 1
ATOM 2394 O O . GLY A 1 288 ? -11.040 9.278 -4.170 1.00 73.19 288 GLY A O 1
ATOM 2395 N N . ARG A 1 289 ? -12.536 8.824 -5.773 1.00 71.56 289 ARG A N 1
ATOM 2396 C CA . ARG A 1 289 ? -13.641 8.487 -4.862 1.00 71.56 289 ARG A CA 1
ATOM 2397 C C . ARG A 1 289 ? -13.560 7.027 -4.403 1.00 71.56 289 ARG A C 1
ATOM 2399 O O . ARG A 1 289 ? -12.791 6.251 -4.946 1.00 71.56 289 ARG A O 1
ATOM 2406 N N . SER A 1 290 ? -14.346 6.647 -3.396 1.00 72.94 290 SER A N 1
ATOM 2407 C CA . SER A 1 290 ? -14.298 5.299 -2.800 1.00 72.94 290 SER A CA 1
ATOM 2408 C C . SER A 1 290 ? -14.564 4.161 -3.796 1.00 72.94 290 SER A C 1
ATOM 2410 O O . SER A 1 290 ? -14.074 3.055 -3.612 1.00 72.94 290 SER A O 1
ATOM 2412 N N . ASP A 1 291 ? -15.274 4.420 -4.891 1.00 73.44 291 ASP A N 1
ATOM 2413 C CA . ASP A 1 291 ? -15.519 3.454 -5.968 1.00 73.44 291 ASP A CA 1
ATOM 2414 C C . ASP A 1 291 ? -14.266 3.132 -6.808 1.00 73.44 291 ASP A C 1
ATOM 2416 O O . ASP A 1 291 ? -14.272 2.187 -7.596 1.00 73.44 291 ASP A O 1
ATOM 2420 N N . SER A 1 292 ? -13.174 3.885 -6.650 1.00 80.62 292 SER A N 1
ATOM 2421 C CA . SER A 1 292 ? -11.861 3.536 -7.205 1.00 80.62 292 SER A CA 1
ATOM 2422 C C . SER A 1 292 ? -11.065 2.590 -6.299 1.00 80.62 292 SER A C 1
ATOM 2424 O O . SER A 1 292 ? -9.973 2.151 -6.672 1.00 80.62 292 SER A O 1
ATOM 2426 N N . ASN A 1 293 ? -11.597 2.251 -5.120 1.00 86.44 293 ASN A N 1
ATOM 2427 C CA . ASN A 1 293 ? -10.941 1.340 -4.192 1.00 86.44 293 ASN A CA 1
ATOM 2428 C C . ASN A 1 293 ? -11.298 -0.121 -4.395 1.00 86.44 293 ASN A C 1
ATOM 2430 O O . ASN A 1 293 ? -10.630 -0.976 -3.828 1.00 86.44 293 ASN A O 1
ATOM 2434 N N . THR A 1 294 ? -12.340 -0.418 -5.158 1.00 86.56 294 THR A N 1
ATOM 2435 C CA . THR A 1 294 ? -12.877 -1.769 -5.325 1.00 86.56 294 THR A CA 1
ATOM 2436 C C . THR A 1 294 ? -12.823 -2.201 -6.785 1.00 86.56 294 THR A C 1
ATOM 2438 O O . THR A 1 294 ? -13.786 -2.700 -7.365 1.00 86.56 294 THR A O 1
ATOM 2441 N N . VAL A 1 295 ? -11.670 -1.980 -7.406 1.00 83.12 295 VAL A N 1
ATOM 2442 C CA . VAL A 1 295 ? -11.466 -2.209 -8.832 1.00 83.12 295 VAL A CA 1
ATOM 2443 C C . VAL A 1 295 ? -10.933 -3.616 -9.071 1.00 83.12 295 VAL A C 1
ATOM 2445 O O . VAL A 1 295 ? -9.989 -4.041 -8.406 1.00 83.12 295 VAL A O 1
ATOM 2448 N N . LEU A 1 296 ? -11.504 -4.320 -10.051 1.00 79.56 296 LEU A N 1
ATOM 2449 C CA . LEU A 1 296 ? -10.975 -5.589 -10.534 1.00 79.56 296 LEU A CA 1
ATOM 2450 C C . LEU A 1 296 ? -9.930 -5.375 -11.628 1.00 79.56 296 LEU A C 1
ATOM 2452 O O . LEU A 1 296 ? -10.178 -4.738 -12.655 1.00 79.56 296 LEU A O 1
ATOM 2456 N N . TYR A 1 297 ? -8.750 -5.941 -11.403 1.00 75.00 297 TYR A N 1
ATOM 2457 C CA . TYR A 1 297 ? -7.581 -5.795 -12.248 1.00 75.00 297 TYR A CA 1
ATOM 2458 C C . TYR A 1 297 ? -7.147 -7.149 -12.815 1.00 75.00 297 TYR A C 1
ATOM 2460 O O . TYR A 1 297 ? -6.658 -8.018 -12.090 1.00 75.00 297 TYR A O 1
ATOM 2468 N N . SER A 1 298 ? -7.320 -7.320 -14.130 1.00 70.00 298 SER A N 1
ATOM 2469 C CA . SER A 1 298 ? -6.894 -8.524 -14.855 1.00 70.00 298 SER A CA 1
ATOM 2470 C C . SER A 1 298 ? -5.390 -8.510 -15.130 1.00 70.00 298 SER A C 1
ATOM 2472 O O . SER A 1 298 ? -4.841 -7.555 -15.699 1.00 70.00 298 SER A O 1
ATOM 2474 N N . TYR A 1 299 ? -4.732 -9.623 -14.795 1.00 62.59 299 TYR A N 1
ATOM 2475 C CA . TYR A 1 299 ? -3.338 -9.892 -15.143 1.00 62.59 299 TYR A CA 1
ATOM 2476 C C . TYR A 1 299 ? -3.061 -9.733 -16.633 1.00 62.59 299 TYR A C 1
ATOM 2478 O O . TYR A 1 299 ? -2.104 -9.073 -17.050 1.00 62.59 299 TYR A O 1
ATOM 2486 N N . TRP A 1 300 ? -3.926 -10.359 -17.423 1.00 55.41 300 TRP A N 1
ATOM 2487 C CA . TRP A 1 300 ? -3.705 -10.676 -18.824 1.00 55.41 300 TRP A CA 1
ATOM 2488 C C . TRP A 1 300 ? -3.815 -9.465 -19.729 1.00 55.41 300 TRP A C 1
ATOM 2490 O O . TRP A 1 300 ? -3.203 -9.433 -20.801 1.00 55.41 300 TRP A O 1
ATOM 2500 N N . ILE A 1 301 ? -4.564 -8.463 -19.277 1.00 52.34 301 ILE A N 1
ATOM 2501 C CA . ILE A 1 301 ? -4.754 -7.222 -20.008 1.00 52.34 301 ILE A CA 1
ATOM 2502 C C . ILE A 1 301 ? -3.702 -6.196 -19.587 1.00 52.34 301 ILE A C 1
ATOM 2504 O O . ILE A 1 301 ? -3.196 -5.520 -20.472 1.00 52.34 301 ILE A O 1
ATOM 2508 N N . LYS A 1 302 ? -3.334 -6.068 -18.298 1.00 53.62 302 LYS A N 1
ATOM 2509 C CA . LYS A 1 302 ? -2.529 -4.909 -17.843 1.00 53.62 302 LYS A CA 1
ATOM 2510 C C . LYS A 1 302 ? -1.427 -5.168 -16.792 1.00 53.62 302 LYS A C 1
ATOM 2512 O O . LYS A 1 302 ? -0.606 -4.277 -16.574 1.00 53.62 302 LYS A O 1
ATOM 2517 N N . ALA A 1 303 ? -1.337 -6.338 -16.141 1.00 50.50 303 ALA A N 1
ATOM 2518 C CA . ALA A 1 303 ? -0.243 -6.632 -15.182 1.00 50.50 303 ALA A CA 1
ATOM 2519 C C . ALA A 1 303 ? 0.938 -7.411 -15.780 1.00 50.50 303 ALA A C 1
ATOM 2521 O O . ALA A 1 303 ? 1.899 -7.745 -15.086 1.00 50.50 303 ALA A O 1
ATOM 2522 N N . TRP A 1 304 ? 0.915 -7.706 -17.076 1.00 48.22 304 TRP A N 1
ATOM 2523 C CA . TRP A 1 304 ? 2.047 -8.361 -17.717 1.00 48.22 304 TRP A CA 1
ATOM 2524 C C . TRP A 1 304 ? 3.257 -7.415 -17.784 1.00 48.22 304 TRP A C 1
ATOM 2526 O O . TRP A 1 304 ? 3.242 -6.442 -18.529 1.00 48.22 304 TRP A O 1
ATOM 2536 N N . GLY A 1 305 ? 4.294 -7.695 -16.986 1.00 56.00 305 GLY A N 1
ATOM 2537 C CA . GLY A 1 305 ? 5.451 -6.806 -16.802 1.00 56.00 305 GLY A CA 1
ATOM 2538 C C . GLY A 1 305 ? 5.295 -5.797 -15.658 1.00 56.00 305 GLY A C 1
ATOM 2539 O O . GLY A 1 305 ? 6.037 -4.820 -15.612 1.00 56.00 305 GLY A O 1
ATOM 2540 N N . SER A 1 306 ? 4.326 -5.997 -14.759 1.00 69.88 306 SER A N 1
ATOM 2541 C CA . SER A 1 306 ? 4.169 -5.174 -13.560 1.00 69.88 306 SER A CA 1
ATOM 2542 C C . SER A 1 306 ? 5.327 -5.375 -12.590 1.00 69.88 306 SER A C 1
ATOM 2544 O O . SER A 1 306 ? 5.802 -6.506 -12.409 1.00 69.88 306 SER A O 1
ATOM 2546 N N . TYR A 1 307 ? 5.725 -4.311 -11.902 1.00 78.94 307 TYR A N 1
ATOM 2547 C CA . TYR A 1 307 ? 6.583 -4.438 -10.734 1.00 78.94 307 TYR A CA 1
ATOM 2548 C C . TYR A 1 307 ? 5.702 -4.660 -9.498 1.00 78.94 307 TYR A C 1
ATOM 2550 O O . TYR A 1 307 ? 4.687 -3.978 -9.331 1.00 78.94 307 TYR A O 1
ATOM 2558 N N . PHE A 1 308 ? 6.048 -5.645 -8.664 1.00 87.50 308 PHE A N 1
ATOM 2559 C CA . PHE A 1 308 ? 5.399 -5.813 -7.362 1.00 87.50 308 PHE A CA 1
ATOM 2560 C C . PHE A 1 308 ? 6.282 -5.286 -6.240 1.00 87.50 308 PHE A C 1
ATOM 2562 O O . PHE A 1 308 ? 7.507 -5.382 -6.312 1.00 87.50 308 PHE A O 1
ATOM 2569 N N . PHE A 1 309 ? 5.647 -4.814 -5.173 1.00 91.44 309 PHE A N 1
ATOM 2570 C CA . PHE A 1 309 ? 6.307 -4.533 -3.906 1.00 91.44 309 PHE A CA 1
ATOM 2571 C C . PHE A 1 309 ? 5.401 -4.881 -2.728 1.00 91.44 309 PHE A C 1
ATOM 2573 O O . PHE A 1 309 ? 4.202 -4.605 -2.759 1.00 91.44 309 PHE A O 1
ATOM 2580 N N . THR A 1 310 ? 5.965 -5.444 -1.667 1.00 94.31 310 THR A N 1
ATOM 2581 C CA . THR A 1 310 ? 5.267 -5.625 -0.396 1.00 94.31 310 THR A CA 1
ATOM 2582 C C . THR A 1 310 ? 6.218 -5.570 0.798 1.00 94.31 310 THR A C 1
ATOM 2584 O O . THR A 1 310 ? 7.445 -5.549 0.662 1.00 94.31 310 THR A O 1
ATOM 2587 N N . ILE A 1 311 ? 5.623 -5.533 1.986 1.00 94.81 311 ILE A N 1
ATOM 2588 C CA . ILE A 1 311 ? 6.298 -5.552 3.271 1.00 94.81 311 ILE A CA 1
ATOM 2589 C C . ILE A 1 311 ? 5.585 -6.529 4.212 1.00 94.81 311 ILE A C 1
ATOM 2591 O O . ILE A 1 311 ? 4.371 -6.471 4.385 1.00 94.81 311 ILE A O 1
ATOM 2595 N N . GLU A 1 312 ? 6.354 -7.405 4.858 1.00 94.00 312 GLU A N 1
ATOM 2596 C CA . GLU A 1 312 ? 5.846 -8.411 5.794 1.00 94.00 312 GLU A CA 1
ATOM 2597 C C . GLU A 1 312 ? 6.543 -8.321 7.147 1.00 94.00 312 GLU A C 1
ATOM 2599 O O . GLU A 1 312 ? 7.760 -8.156 7.230 1.00 94.00 312 GLU A O 1
ATOM 2604 N N . SER A 1 313 ? 5.799 -8.486 8.237 1.00 91.44 313 SER A N 1
ATOM 2605 C CA . SER A 1 313 ? 6.407 -8.543 9.567 1.00 91.44 313 SER A CA 1
ATOM 2606 C C . SER A 1 313 ? 7.059 -9.908 9.814 1.00 91.44 313 SER A C 1
ATOM 2608 O O . SER A 1 313 ? 6.388 -10.938 9.788 1.00 91.44 313 SER A O 1
ATOM 2610 N N . LYS A 1 314 ? 8.357 -9.902 10.136 1.00 90.00 314 LYS A N 1
ATOM 2611 C CA . LYS A 1 314 ? 9.140 -11.046 10.645 1.00 90.00 314 LYS A CA 1
ATOM 2612 C C . LYS A 1 314 ? 8.961 -11.258 12.150 1.00 90.00 314 LYS A C 1
ATOM 2614 O O . LYS A 1 314 ? 9.520 -12.192 12.719 1.00 90.00 314 LYS A O 1
ATOM 2619 N N . ASN A 1 315 ? 8.263 -10.346 12.825 1.00 84.50 315 ASN A N 1
ATOM 2620 C CA . ASN A 1 315 ? 8.166 -10.343 14.274 1.00 84.50 315 ASN A CA 1
ATOM 2621 C C . ASN A 1 315 ? 7.087 -11.323 14.754 1.00 84.50 315 ASN A C 1
ATOM 2623 O O . ASN A 1 315 ? 5.922 -11.225 14.366 1.00 84.50 315 ASN A O 1
ATOM 2627 N N . ASN A 1 316 ? 7.465 -12.226 15.659 1.00 78.69 316 ASN A N 1
ATOM 2628 C CA . ASN A 1 316 ? 6.524 -13.141 16.309 1.00 78.69 316 ASN A CA 1
ATOM 2629 C C . ASN A 1 316 ? 5.688 -12.426 17.384 1.00 78.69 316 ASN A C 1
ATOM 2631 O O . ASN A 1 316 ? 4.526 -12.764 17.593 1.00 78.69 316 ASN A O 1
ATOM 2635 N N . ASN A 1 317 ? 6.254 -11.401 18.030 1.00 81.31 317 ASN A N 1
ATOM 2636 C CA . ASN A 1 317 ? 5.613 -10.648 19.109 1.00 81.31 317 ASN A CA 1
ATOM 2637 C C . ASN A 1 317 ? 5.081 -9.309 18.591 1.00 81.31 317 ASN A C 1
ATOM 2639 O O . ASN A 1 317 ? 5.589 -8.241 18.944 1.00 81.31 317 ASN A O 1
ATOM 2643 N N . LYS A 1 318 ? 4.081 -9.380 17.711 1.00 89.31 318 LYS A N 1
ATOM 2644 C CA . LYS A 1 318 ? 3.430 -8.206 17.116 1.00 89.31 318 LYS A CA 1
ATOM 2645 C C . LYS A 1 318 ? 2.695 -7.404 18.191 1.00 89.31 318 LYS A C 1
ATOM 2647 O O . LYS A 1 318 ? 1.925 -7.969 18.969 1.00 89.31 318 LYS A O 1
ATOM 2652 N N . LYS A 1 319 ? 2.902 -6.087 18.218 1.00 90.62 319 LYS A N 1
ATOM 2653 C CA . LYS A 1 319 ? 2.176 -5.162 19.100 1.00 90.62 319 LYS A CA 1
ATOM 2654 C C . LYS A 1 319 ? 1.350 -4.201 18.253 1.00 90.62 319 LYS A C 1
ATOM 2656 O O . LYS A 1 319 ? 1.867 -3.651 17.288 1.00 90.62 319 LYS A O 1
ATOM 2661 N N . LEU A 1 320 ? 0.093 -3.997 18.642 1.00 95.50 320 LEU A N 1
ATOM 2662 C CA . LEU A 1 320 ? -0.799 -3.024 18.019 1.00 95.50 320 LEU A CA 1
ATOM 2663 C C . LEU A 1 320 ? -1.162 -1.933 19.014 1.00 95.50 320 LEU A C 1
ATOM 2665 O O . LEU A 1 320 ? -1.626 -2.225 20.119 1.00 95.50 320 LEU A O 1
ATOM 2669 N N . ASP A 1 321 ? -0.976 -0.689 18.600 1.00 96.31 321 ASP A N 1
ATOM 2670 C CA . ASP A 1 321 ? -1.372 0.473 19.379 1.00 96.31 321 ASP A CA 1
ATOM 2671 C C . ASP A 1 321 ? -2.836 0.859 19.094 1.00 96.31 321 ASP A C 1
ATOM 2673 O O . ASP A 1 321 ? -3.407 0.582 18.034 1.00 96.31 321 ASP A O 1
ATOM 2677 N N . LYS A 1 322 ? -3.481 1.497 20.078 1.00 97.00 322 LYS A N 1
ATOM 2678 C CA . LYS A 1 322 ? -4.866 1.973 19.961 1.00 97.00 322 LYS A CA 1
ATOM 2679 C C . LYS A 1 322 ? -4.892 3.334 19.270 1.00 97.00 322 LYS A C 1
ATOM 2681 O O . LYS A 1 322 ? -4.775 4.366 19.931 1.00 97.00 322 LYS A O 1
ATOM 2686 N N . LEU A 1 323 ? -5.000 3.321 17.945 1.00 95.69 323 LEU A N 1
ATOM 2687 C CA . LEU A 1 323 ? -4.852 4.503 17.089 1.00 95.69 323 LEU A CA 1
ATOM 2688 C C . LEU A 1 323 ? -6.152 4.921 16.386 1.00 95.69 323 LEU A C 1
ATOM 2690 O O . LEU A 1 323 ? -6.286 6.082 16.011 1.00 95.69 323 LEU A O 1
ATOM 2694 N N . PHE A 1 324 ? -7.130 4.024 16.256 1.00 95.81 324 PHE A N 1
ATOM 2695 C CA . PHE A 1 324 ? -8.446 4.348 15.702 1.00 95.81 324 PHE A CA 1
ATOM 2696 C C . PHE A 1 324 ? -9.267 5.098 16.741 1.00 95.81 324 PHE A C 1
ATOM 2698 O O . PHE A 1 324 ? -9.232 4.728 17.913 1.00 95.81 324 PHE A O 1
ATOM 2705 N N . THR A 1 325 ? -10.003 6.128 16.330 1.00 95.06 325 THR A N 1
ATOM 2706 C CA . THR A 1 325 ? -10.862 6.910 17.232 1.00 95.06 325 THR A CA 1
ATOM 2707 C C . THR A 1 325 ? -12.314 6.732 16.819 1.00 95.06 325 THR A C 1
ATOM 2709 O O . THR A 1 325 ? -12.672 7.084 15.701 1.00 95.06 325 THR A O 1
ATOM 2712 N N . TYR A 1 326 ? -13.134 6.186 17.716 1.00 94.81 326 TYR A N 1
ATOM 2713 C CA . TYR A 1 326 ? -14.565 5.996 17.495 1.00 94.81 326 TYR A CA 1
ATOM 2714 C C . TYR A 1 326 ? -15.341 6.382 18.758 1.00 94.81 326 TYR A C 1
ATOM 2716 O O . TYR A 1 326 ? -15.031 5.889 19.847 1.00 94.81 326 TYR A O 1
ATOM 2724 N N . LYS A 1 327 ? -16.320 7.286 18.627 1.00 92.25 327 LYS A N 1
ATOM 2725 C CA . LYS A 1 327 ? -17.165 7.801 19.722 1.00 92.25 327 LYS A CA 1
ATOM 2726 C C . LYS A 1 327 ? -16.356 8.224 20.955 1.00 92.25 327 LYS A C 1
ATOM 2728 O O . LYS A 1 327 ? -16.618 7.790 22.079 1.00 92.25 327 LYS A O 1
ATOM 2733 N N . GLY A 1 328 ? -15.306 9.019 20.734 1.00 89.44 328 GLY A N 1
ATOM 2734 C CA . GLY A 1 328 ? -14.416 9.521 21.789 1.00 89.44 328 GLY A CA 1
ATOM 2735 C C . GLY A 1 328 ? -13.476 8.491 22.439 1.00 89.44 328 GLY A C 1
ATOM 2736 O O . GLY A 1 328 ? -12.704 8.856 23.325 1.00 89.44 328 GLY A O 1
ATOM 2737 N N . SER A 1 329 ? -13.495 7.223 22.015 1.00 94.31 329 SER A N 1
ATOM 2738 C CA . SER A 1 329 ? -12.626 6.158 22.536 1.00 94.31 329 SER A CA 1
ATOM 2739 C C . SER A 1 329 ? -11.594 5.702 21.505 1.00 94.31 329 SER A C 1
ATOM 2741 O O . SER A 1 329 ? -11.824 5.790 20.299 1.00 94.31 329 SER A O 1
ATOM 2743 N N . LYS A 1 330 ? -10.442 5.204 21.980 1.00 95.69 330 LYS A N 1
ATOM 2744 C CA . LYS A 1 330 ? -9.370 4.685 21.119 1.00 95.69 330 LYS A CA 1
ATOM 2745 C C . LYS A 1 330 ? -9.365 3.160 21.043 1.00 95.69 330 LYS A C 1
ATOM 2747 O O . LYS A 1 330 ? -9.469 2.487 22.069 1.00 95.69 330 LYS A O 1
ATOM 2752 N N . TYR A 1 331 ? -9.138 2.632 19.844 1.00 96.88 331 TYR A N 1
ATOM 2753 C CA . TYR A 1 331 ? -9.162 1.203 19.533 1.00 96.88 331 TYR A CA 1
ATOM 2754 C C . TYR A 1 331 ? -7.992 0.795 18.635 1.00 96.88 331 TYR A C 1
ATOM 2756 O O . TYR A 1 331 ? -7.429 1.599 17.892 1.00 96.88 331 TYR A O 1
ATOM 2764 N N . THR A 1 332 ? -7.611 -0.475 18.705 1.00 97.75 332 THR A N 1
ATOM 2765 C CA . THR A 1 332 ? -6.750 -1.118 17.704 1.00 97.75 332 THR A CA 1
ATOM 2766 C C . THR A 1 332 ? -7.540 -1.377 16.418 1.00 97.75 332 THR A C 1
ATOM 2768 O O . THR A 1 332 ? -8.766 -1.513 16.452 1.00 97.75 332 THR A O 1
ATOM 2771 N N . GLY A 1 333 ? -6.852 -1.542 15.285 1.00 96.00 333 GLY A N 1
ATOM 2772 C CA . GLY A 1 333 ? -7.518 -1.880 14.020 1.00 96.00 333 GLY A CA 1
ATOM 2773 C C . GLY A 1 333 ? -8.294 -3.203 14.071 1.00 96.00 333 GLY A C 1
ATOM 2774 O O . GLY A 1 333 ? -9.373 -3.327 13.488 1.00 96.00 333 GLY A O 1
ATOM 2775 N N . LYS A 1 334 ? -7.803 -4.174 14.854 1.00 95.81 334 LYS A N 1
ATOM 2776 C CA . LYS A 1 334 ? -8.492 -5.452 15.090 1.00 95.81 334 LYS A CA 1
ATOM 2777 C C . LYS A 1 334 ? -9.795 -5.285 15.870 1.00 95.81 334 LYS A C 1
ATOM 2779 O O . LYS A 1 334 ? -10.771 -5.960 15.560 1.00 95.81 334 LYS A O 1
ATOM 2784 N N . GLU A 1 335 ? -9.819 -4.411 16.875 1.00 97.50 335 GLU A N 1
ATOM 2785 C CA . GLU A 1 335 ? -11.043 -4.098 17.625 1.00 97.50 335 GLU A CA 1
ATOM 2786 C C . GLU A 1 335 ? -12.084 -3.427 16.713 1.00 97.50 335 GLU A C 1
ATOM 2788 O O . GLU A 1 335 ? -13.225 -3.879 16.692 1.00 97.50 335 GLU A O 1
ATOM 2793 N N . ILE A 1 336 ? -11.691 -2.432 15.905 1.00 96.75 336 ILE A N 1
ATOM 2794 C CA . ILE A 1 336 ? -12.599 -1.767 14.949 1.00 96.75 336 ILE A CA 1
ATOM 2795 C C . ILE A 1 336 ? -13.147 -2.743 13.911 1.00 96.75 336 ILE A C 1
ATOM 2797 O O . ILE A 1 336 ? -14.347 -2.755 13.660 1.00 96.75 336 ILE A O 1
ATOM 2801 N N . THR A 1 337 ? -12.303 -3.610 13.353 1.00 96.69 337 THR A N 1
ATOM 2802 C CA . THR A 1 337 ? -12.757 -4.589 12.352 1.00 96.69 337 THR A CA 1
ATOM 2803 C C . THR A 1 337 ? -13.816 -5.522 12.924 1.00 96.69 337 THR A C 1
ATOM 2805 O O . THR A 1 337 ? -14.853 -5.722 12.304 1.00 96.69 337 THR A O 1
ATOM 2808 N N . LYS A 1 338 ? -13.622 -6.006 14.158 1.00 97.06 338 LYS A N 1
ATOM 2809 C CA . LYS A 1 338 ? -14.646 -6.798 14.849 1.00 97.06 338 LYS A CA 1
ATOM 2810 C C . LYS A 1 338 ? -15.940 -6.014 15.059 1.00 97.06 338 LYS A C 1
ATOM 2812 O O . LYS A 1 338 ? -17.011 -6.607 15.041 1.00 97.06 338 LYS A O 1
ATOM 2817 N N . MET A 1 339 ? -15.875 -4.705 15.302 1.00 96.56 339 MET A N 1
ATOM 2818 C CA . MET A 1 339 ? -17.084 -3.881 15.408 1.00 96.56 339 MET A CA 1
ATOM 2819 C C . MET A 1 339 ? -17.791 -3.753 14.056 1.00 96.56 339 MET A C 1
ATOM 2821 O O . MET A 1 339 ? -19.010 -3.869 14.014 1.00 96.56 339 MET A O 1
ATOM 2825 N N . ILE A 1 340 ? -17.051 -3.564 12.963 1.00 94.75 340 ILE A N 1
ATOM 2826 C CA . ILE A 1 340 ? -17.597 -3.497 11.597 1.00 94.75 340 ILE A CA 1
ATOM 2827 C C . ILE A 1 340 ? -18.271 -4.816 11.208 1.00 94.75 340 ILE A C 1
ATOM 2829 O O . ILE A 1 340 ? -19.366 -4.806 10.665 1.00 94.75 340 ILE A O 1
ATOM 2833 N N . GLU A 1 341 ? -17.656 -5.954 11.526 1.00 94.06 341 GLU A N 1
ATOM 2834 C CA . GLU A 1 341 ? -18.197 -7.280 11.201 1.00 94.06 341 GLU A CA 1
ATOM 2835 C C . GLU A 1 341 ? -19.477 -7.631 11.985 1.00 94.06 341 GLU A C 1
ATOM 2837 O O . GLU A 1 341 ? -20.285 -8.436 11.516 1.00 94.06 341 GLU A O 1
ATOM 2842 N N . ASN A 1 342 ? -19.666 -7.034 13.170 1.00 92.31 342 ASN A N 1
ATOM 2843 C CA . ASN A 1 342 ? -20.786 -7.318 14.075 1.00 92.31 342 ASN A CA 1
ATOM 2844 C C . ASN A 1 342 ? -21.969 -6.342 13.966 1.00 92.31 342 ASN A C 1
ATOM 2846 O O . ASN A 1 342 ? -23.055 -6.678 14.443 1.00 92.31 342 ASN A O 1
ATOM 2850 N N . ASN A 1 343 ? -21.776 -5.156 13.383 1.00 79.81 343 ASN A N 1
ATOM 2851 C CA . ASN A 1 343 ? -22.883 -4.273 12.987 1.00 79.81 343 ASN A CA 1
ATOM 2852 C C . ASN A 1 343 ? -23.459 -4.764 11.665 1.00 79.81 343 ASN A C 1
ATOM 2854 O O . ASN A 1 343 ? -24.696 -4.766 11.476 1.00 79.81 343 ASN A O 1
#

Radius of gyration: 20.65 Å; chains: 1; bounding box: 56×53×54 Å

InterPro domains:
  IPR054779 Cysteine peptidase, putative, mycoplasmatota [NF045837] (99-333)

Foldseek 3Di:
DDDDDQPQPVVWRWTQQPVLGIWGDDDQWTARPVVRDIGHPCQCVQAGPAPPDPPPPVVVVVVVVVLVVVCVVVVVVVPDPPDDDFDFWDDPWLNDGPFPFFFPLLLLLLADFLQWFLFWDFCVLVVDDRATQQVLSLLVVQLLCCCQAPFVQQADPVRCVQFWDADPPQADLSRLFIGTWLRHPPGHSVSSCSHLSNQLCVQQVVDGDPRGVSSVVSSSDVRNDDPRVVQKDKGKYWQCLVVCVVQLRVSFKKKKWWDDDPPDDIAIWIFGTAHPVSRWTFTARSDHGSSNGGGTHHCSPIRGGIMMIGMDGPDPPGDHDQRGRHPNDTHGSVVSSVVRNVD

Sequence (343 aa):
MRFNEINIDKSKEIIYAHQLGFLIKKDNDYYSIDQEKQISIDELKTNLEPIELPSDNNFIKEEIRKRNIEISTSSNERSVFSSYEFPKLDYVGKNKFNVSHVVDHAWWFATRKNDEEAGYLDLKFEDKPKVGICEYVALSELLLYNHLFVDSSIFDSLTWDKYIKNNRYDDDLEHSSPIFKGLNYFSSAEEKRNSLPYKLFEAADKSLNLWTSSYYWPATNSIIKGESIKKWNLDGKYGGYYRAWEYILKGVPVILSSAMMWHDTNHAYIMYGYDSNSDMFLGSQCFGRSDSNTVLYSYWIKAWGSYFFTIESKNNNKKLDKLFTYKGSKYTGKEITKMIENN

Secondary structure (DSSP, 8-state):
---------TTS-EEEETTTEEEEEETTEEEETTT--EE-HHHHHHHTSPP---S-HHHHHHHHHHHHHHHHHHTTTTTT-SS-PPPB----STT--SSSEE-TTTHHHHH--IIIII---BGGGGT--S-B-HHHHHHHHHHHHIIIII-TTSS-HHHHHHHEE--S-TT-GGG-S-EESS-STT--HHHHHTSHHHHHHHHTTT-SS--SHHHHHHHHHTTS-GGGGGGEEEEEEESTHHHHHHHHTTT--EEEEPP--TTSPP-EEEEEEEETTTTEEEEE-SSSSGGGSSEEEEIIIIITTPEEEEEEE--SS------EEETTEEE-HHHHHHHHHH-

pLDDT: mean 77.48, std 17.44, range [26.0, 97.75]

Organism: NCBI:txid29555